Protein AF-A0A840FPV1-F1 (afdb_monomer_lite)

Sequence (200 aa):
MARIARRGNVRAIRPGLSIPQQRDEDNACITTARLVSVFAASAHRLAQSAPNSEDHYVAEHMAGMGHKLPRNNLRLLVTPQQPKEEWFRLAYKDYCVAKGVRDLAEARFSRAWCLDQWDKGDRAEALRSERDRAQAALDIVILDALRTPVTRKWDIAIKQQMVGKREWAAKYRPEMQAIIDEEAARLASKPRRSRKEAGK

pLDDT: mean 73.35, std 20.51, range [31.53, 96.25]

Structure (mmCIF, N/CA/C/O backbone):
data_AF-A0A840FPV1-F1
#
_entry.id   AF-A0A840FPV1-F1
#
loop_
_atom_site.group_PDB
_atom_site.id
_atom_site.type_symbol
_atom_site.label_atom_id
_atom_site.label_alt_id
_atom_site.label_comp_id
_atom_site.label_asym_id
_atom_site.label_entity_id
_atom_site.label_seq_id
_atom_site.pdbx_PDB_ins_code
_atom_site.Cartn_x
_atom_site.Cartn_y
_atom_site.Cartn_z
_atom_site.occupancy
_atom_site.B_iso_or_equiv
_atom_site.auth_seq_id
_atom_site.auth_comp_id
_atom_site.auth_asym_id
_atom_site.auth_atom_id
_atom_site.pdbx_PDB_model_num
ATOM 1 N N . MET A 1 1 ? 6.623 -30.826 64.917 1.00 33.16 1 MET A N 1
ATOM 2 C CA . MET A 1 1 ? 7.160 -31.192 63.591 1.00 33.16 1 MET A CA 1
ATOM 3 C C . MET A 1 1 ? 6.304 -30.561 62.495 1.00 33.16 1 MET A C 1
ATOM 5 O O . MET A 1 1 ? 5.089 -30.598 62.601 1.00 33.16 1 MET A O 1
ATOM 9 N N . ALA A 1 2 ? 6.987 -29.920 61.538 1.00 31.53 2 ALA A N 1
ATOM 10 C CA . ALA A 1 2 ? 6.591 -29.397 60.219 1.00 31.53 2 ALA A CA 1
ATOM 11 C C . ALA A 1 2 ? 5.210 -28.723 60.012 1.00 31.53 2 ALA A C 1
ATOM 13 O O . ALA A 1 2 ? 4.203 -29.370 59.741 1.00 31.53 2 ALA A O 1
ATOM 14 N N . ARG A 1 3 ? 5.218 -27.379 59.971 1.00 33.31 3 ARG A N 1
ATOM 15 C CA . ARG A 1 3 ? 4.213 -26.562 59.268 1.00 33.31 3 ARG A CA 1
ATOM 16 C C . ARG A 1 3 ? 4.408 -26.722 57.757 1.00 33.31 3 ARG A C 1
ATOM 18 O O . ARG A 1 3 ? 5.468 -26.383 57.236 1.00 33.31 3 ARG A O 1
ATOM 25 N N . ILE A 1 4 ? 3.381 -27.202 57.063 1.00 38.56 4 ILE A N 1
ATOM 26 C CA . ILE A 1 4 ? 3.340 -27.264 55.599 1.00 38.56 4 ILE A CA 1
ATOM 27 C C . ILE A 1 4 ? 3.174 -25.839 55.067 1.00 38.56 4 ILE A C 1
ATOM 29 O O . ILE A 1 4 ? 2.163 -25.184 55.312 1.00 38.56 4 ILE A O 1
ATOM 33 N N . ALA A 1 5 ? 4.168 -25.354 54.330 1.00 37.34 5 ALA A N 1
ATOM 34 C CA . ALA A 1 5 ? 4.027 -24.165 53.507 1.00 37.34 5 ALA A CA 1
ATOM 35 C C . ALA A 1 5 ? 3.711 -24.568 52.056 1.00 37.34 5 ALA A C 1
ATOM 37 O O . ALA A 1 5 ? 4.355 -25.460 51.511 1.00 37.34 5 ALA A O 1
ATOM 38 N N . ARG A 1 6 ? 2.839 -23.765 51.424 1.00 36.75 6 ARG A N 1
ATOM 39 C CA . ARG A 1 6 ? 2.621 -23.569 49.971 1.00 36.75 6 ARG A CA 1
ATOM 40 C C . ARG A 1 6 ? 1.555 -24.450 49.299 1.00 36.75 6 ARG A C 1
ATOM 42 O O . ARG A 1 6 ? 1.800 -25.594 48.951 1.00 36.75 6 ARG A O 1
ATOM 49 N N . ARG A 1 7 ? 0.471 -23.800 48.865 1.00 37.19 7 ARG A N 1
ATOM 50 C CA . ARG A 1 7 ? 0.325 -23.341 47.468 1.00 37.19 7 ARG A CA 1
ATOM 51 C C . ARG A 1 7 ? -0.590 -22.119 47.434 1.00 37.19 7 ARG A C 1
ATOM 53 O O . ARG A 1 7 ? -1.717 -22.149 47.907 1.00 37.19 7 ARG A O 1
ATOM 60 N N . GLY A 1 8 ? -0.021 -21.010 46.971 1.00 35.25 8 GLY A N 1
ATOM 61 C CA . GLY A 1 8 ? -0.658 -19.705 46.973 1.00 35.25 8 GLY A CA 1
ATOM 62 C C . GLY A 1 8 ? -1.835 -19.629 46.010 1.00 35.25 8 GLY A C 1
ATOM 63 O O . GLY A 1 8 ? -1.758 -20.119 44.889 1.00 35.25 8 GLY A O 1
ATOM 64 N N . ASN A 1 9 ? -2.892 -18.964 46.473 1.00 34.16 9 ASN A N 1
ATOM 65 C CA . ASN A 1 9 ? -3.713 -18.022 45.720 1.00 34.16 9 ASN A CA 1
ATOM 66 C C . ASN A 1 9 ? -3.572 -18.114 44.191 1.00 34.16 9 ASN A C 1
ATOM 68 O O . ASN A 1 9 ? -2.763 -17.400 43.590 1.00 34.16 9 ASN A O 1
ATOM 72 N N . VAL A 1 10 ? -4.436 -18.908 43.555 1.00 34.38 10 VAL A N 1
ATOM 73 C CA . VAL A 1 10 ? -4.781 -18.747 42.136 1.00 34.38 10 VAL A CA 1
ATOM 74 C C . VAL A 1 10 ? -5.550 -17.424 42.010 1.00 34.38 10 VAL A C 1
ATOM 76 O O . VAL A 1 10 ? -6.772 -17.378 41.943 1.00 34.38 10 VAL A O 1
ATOM 79 N N . ARG A 1 11 ? -4.826 -16.301 42.090 1.00 35.75 11 ARG A N 1
ATOM 80 C CA . ARG A 1 11 ? -5.364 -14.969 41.808 1.00 35.75 11 ARG A CA 1
ATOM 81 C C . ARG A 1 11 ? -5.581 -14.881 40.302 1.00 35.75 11 ARG A C 1
ATOM 83 O O . ARG A 1 11 ? -4.624 -15.013 39.536 1.00 35.75 11 ARG A O 1
ATOM 90 N N . ALA A 1 12 ? -6.838 -14.665 39.918 1.00 35.78 12 ALA A N 1
ATOM 91 C CA . ALA A 1 12 ? -7.277 -14.379 38.560 1.00 35.78 12 ALA A CA 1
ATOM 92 C C . ALA A 1 12 ? -6.308 -13.426 37.837 1.00 35.78 12 ALA A C 1
ATOM 94 O O . ALA A 1 12 ? -5.801 -12.458 38.413 1.00 35.78 12 ALA A O 1
ATOM 95 N N . ILE A 1 13 ? -6.027 -13.739 36.574 1.00 38.09 13 ILE A N 1
ATOM 96 C CA . ILE A 1 13 ? -5.155 -12.970 35.685 1.00 38.09 13 ILE A CA 1
ATOM 97 C C . ILE A 1 13 ? -5.723 -11.546 35.578 1.00 38.09 13 ILE A C 1
ATOM 99 O O . ILE A 1 13 ? -6.862 -11.358 35.158 1.00 38.09 13 ILE A O 1
ATOM 103 N N . ARG A 1 14 ? -4.951 -10.538 36.006 1.00 40.06 14 ARG A N 1
ATOM 104 C CA . ARG A 1 14 ? -5.349 -9.127 35.906 1.00 40.06 14 ARG A CA 1
ATOM 105 C C . ARG A 1 14 ? -5.318 -8.675 34.434 1.00 40.06 14 ARG A C 1
ATOM 107 O O . ARG A 1 14 ? -4.320 -8.943 33.767 1.00 40.06 14 ARG A O 1
ATOM 114 N N . PRO A 1 15 ? -6.349 -7.969 33.940 1.00 34.16 15 PRO A N 1
ATOM 115 C CA . PRO A 1 15 ? -6.343 -7.376 32.608 1.00 34.16 15 PRO A CA 1
ATOM 116 C C . PRO A 1 15 ? -5.486 -6.101 32.576 1.00 34.16 15 PRO A C 1
ATOM 118 O O . PRO A 1 15 ? -5.639 -5.227 33.428 1.00 34.16 15 PRO A O 1
ATOM 121 N N . GLY A 1 16 ? -4.615 -5.998 31.568 1.00 41.91 16 GLY A N 1
ATOM 122 C CA . GLY A 1 16 ? -3.817 -4.808 31.257 1.00 41.91 16 GLY A CA 1
ATOM 123 C C . GLY A 1 16 ? -2.311 -5.051 31.341 1.00 41.91 16 GLY A C 1
ATOM 124 O O . GLY A 1 16 ? -1.770 -5.100 32.438 1.00 41.91 16 GLY A O 1
ATOM 125 N N . LEU A 1 17 ? -1.646 -5.181 30.187 1.00 48.94 17 LEU A N 1
ATOM 126 C CA . LEU A 1 17 ? -0.195 -5.040 30.002 1.00 48.94 17 LEU A CA 1
ATOM 127 C C . LEU A 1 17 ? 0.098 -4.851 28.505 1.00 48.94 17 LEU A C 1
ATOM 129 O O . LEU A 1 17 ? -0.435 -5.567 27.663 1.00 48.94 17 LEU A O 1
ATOM 133 N N . SER A 1 18 ? 0.910 -3.851 28.183 1.00 40.47 18 SER A N 1
ATOM 134 C CA . SER A 1 18 ? 1.336 -3.489 26.831 1.00 40.47 18 SER A CA 1
ATOM 135 C C . SER A 1 18 ? 2.616 -4.228 26.460 1.00 40.47 18 SER A C 1
ATOM 137 O O . SER A 1 18 ? 3.582 -4.176 27.227 1.00 40.47 18 SER A O 1
ATOM 139 N N . ILE A 1 19 ? 2.656 -4.839 25.270 1.00 41.19 19 ILE A N 1
ATOM 140 C CA . ILE A 1 19 ? 3.929 -5.264 24.689 1.00 41.19 19 ILE A CA 1
ATOM 141 C C . ILE A 1 19 ? 4.745 -4.002 24.424 1.00 41.19 19 ILE A C 1
ATOM 143 O O . ILE A 1 19 ? 4.229 -3.034 23.851 1.00 41.19 19 ILE A O 1
ATOM 147 N N . PRO A 1 20 ? 6.009 -3.988 24.839 1.00 45.06 20 PRO A N 1
ATOM 148 C CA . PRO A 1 20 ? 6.905 -2.946 24.419 1.00 45.06 20 PRO A CA 1
ATOM 149 C C . PRO A 1 20 ? 7.026 -2.871 22.902 1.00 45.06 20 PRO A C 1
ATOM 151 O O . PRO A 1 20 ? 7.589 -3.754 22.267 1.00 45.06 20 PRO A O 1
ATOM 154 N N . GLN A 1 21 ? 6.512 -1.788 22.326 1.00 50.12 21 GLN A N 1
ATOM 155 C CA . GLN A 1 21 ? 6.761 -1.465 20.927 1.00 50.12 21 GLN A CA 1
ATOM 156 C C . GLN A 1 21 ? 8.268 -1.292 20.696 1.00 50.12 21 GLN A C 1
ATOM 158 O O . GLN A 1 21 ? 9.007 -0.927 21.622 1.00 50.12 21 GLN A O 1
ATOM 163 N N . GLN A 1 22 ? 8.707 -1.573 19.468 1.00 53.66 22 GLN A N 1
ATOM 164 C CA . GLN A 1 22 ? 10.069 -1.306 18.998 1.00 53.66 22 GLN A CA 1
ATOM 165 C C . GLN A 1 22 ? 10.449 0.151 19.309 1.00 53.66 22 GLN A C 1
ATOM 167 O O . GLN A 1 22 ? 9.565 0.996 19.485 1.00 53.66 22 GLN A O 1
ATOM 172 N N . ARG A 1 23 ? 11.741 0.459 19.456 1.00 54.75 23 ARG A N 1
ATOM 173 C CA . ARG A 1 23 ? 12.138 1.860 19.642 1.00 54.75 23 ARG A CA 1
ATOM 174 C C . ARG A 1 23 ? 11.811 2.613 18.357 1.00 54.75 23 ARG A C 1
ATOM 176 O O . ARG A 1 23 ? 11.992 2.074 17.269 1.00 54.75 23 ARG A O 1
ATOM 183 N N . ASP A 1 24 ? 11.350 3.855 18.471 1.00 58.06 24 ASP A N 1
ATOM 184 C CA . ASP A 1 24 ? 11.065 4.681 17.289 1.00 58.06 24 ASP A CA 1
ATOM 185 C C . ASP A 1 24 ? 12.322 4.863 16.413 1.00 58.06 24 ASP A C 1
ATOM 187 O O . ASP A 1 24 ? 12.230 4.961 15.192 1.00 58.06 24 ASP A O 1
ATOM 191 N N . GLU A 1 25 ? 13.500 4.792 17.039 1.00 57.31 25 GLU A N 1
ATOM 192 C CA . GLU A 1 25 ? 14.832 4.783 16.422 1.00 57.31 25 GLU A CA 1
ATOM 193 C C . GLU A 1 25 ? 15.037 3.609 15.445 1.00 57.31 25 GLU A C 1
ATOM 195 O O . GLU A 1 25 ? 15.636 3.784 14.384 1.00 57.31 25 GLU A O 1
ATOM 200 N N . ASP A 1 26 ? 14.486 2.429 15.746 1.00 52.97 26 ASP A N 1
ATOM 201 C CA . ASP A 1 26 ? 14.657 1.216 14.932 1.00 52.97 26 ASP A CA 1
ATOM 202 C C . ASP A 1 26 ? 13.808 1.253 13.648 1.00 52.97 26 ASP A C 1
ATOM 204 O O . ASP A 1 26 ? 14.090 0.541 12.680 1.00 52.97 26 ASP A O 1
ATOM 208 N N . ASN A 1 27 ? 12.788 2.119 13.614 1.00 55.72 27 ASN A N 1
ATOM 209 C CA . ASN A 1 27 ? 11.930 2.350 12.451 1.00 55.72 27 ASN A CA 1
ATOM 210 C C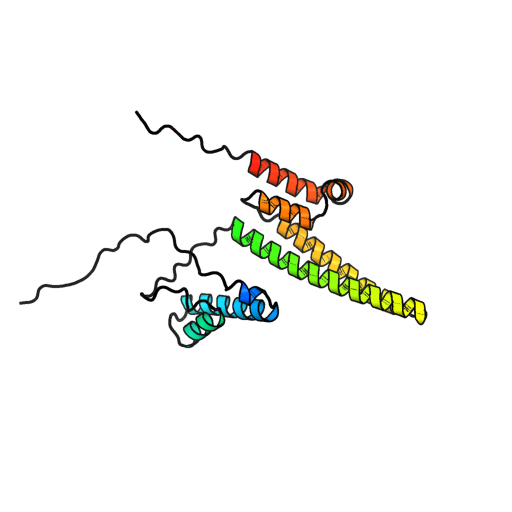 . ASN A 1 27 ? 12.524 3.353 11.451 1.00 55.72 27 ASN A C 1
ATOM 212 O O . ASN A 1 27 ? 12.008 3.478 10.339 1.00 55.72 27 ASN A O 1
ATOM 216 N N . ALA A 1 28 ? 13.604 4.055 11.814 1.00 58.34 28 ALA A N 1
ATOM 217 C CA . ALA A 1 28 ? 14.242 5.045 10.948 1.00 58.34 28 ALA A CA 1
ATOM 218 C C . ALA A 1 28 ? 14.928 4.410 9.724 1.00 58.34 28 ALA A C 1
ATOM 220 O O . ALA A 1 28 ? 15.082 5.058 8.690 1.00 58.34 28 ALA A O 1
ATOM 221 N N . CYS A 1 29 ? 15.311 3.131 9.816 1.00 63.84 29 CYS A N 1
ATOM 222 C CA . CYS A 1 29 ? 15.947 2.394 8.732 1.00 63.84 29 CYS A CA 1
ATOM 223 C C . CYS A 1 29 ? 15.139 1.139 8.375 1.00 63.84 29 CYS A C 1
ATOM 225 O O . CYS A 1 29 ? 14.926 0.256 9.206 1.00 63.84 29 CYS A O 1
ATOM 227 N N . ILE A 1 30 ? 14.707 1.038 7.111 1.00 64.88 30 ILE A N 1
ATOM 228 C CA . ILE A 1 30 ? 13.827 -0.038 6.615 1.00 64.88 30 ILE A CA 1
ATOM 229 C C . ILE A 1 30 ? 14.434 -1.432 6.845 1.00 64.88 30 ILE A C 1
ATOM 231 O O . ILE A 1 30 ? 13.709 -2.388 7.124 1.00 64.88 30 ILE A O 1
ATOM 235 N N . THR A 1 31 ? 15.756 -1.572 6.729 1.00 71.56 31 THR A N 1
ATOM 236 C CA . THR A 1 31 ? 16.461 -2.844 6.951 1.00 71.56 31 THR A CA 1
ATOM 237 C C . THR A 1 31 ? 16.454 -3.249 8.421 1.00 71.56 31 THR A C 1
ATOM 239 O O . THR A 1 31 ? 16.159 -4.406 8.723 1.00 71.56 31 THR A O 1
ATOM 242 N N . THR A 1 32 ? 16.682 -2.304 9.333 1.00 68.31 32 THR A N 1
ATOM 243 C CA . THR A 1 32 ? 16.594 -2.527 10.781 1.00 68.31 32 THR A CA 1
ATOM 244 C C . THR A 1 32 ? 15.168 -2.898 11.183 1.00 68.31 32 THR A C 1
ATOM 246 O O . THR A 1 32 ? 14.964 -3.935 11.806 1.00 68.31 32 THR A O 1
ATOM 249 N N . ALA A 1 33 ? 14.158 -2.167 10.704 1.00 63.34 33 ALA A N 1
ATOM 250 C CA . ALA A 1 33 ? 12.751 -2.473 10.974 1.00 63.34 33 ALA A CA 1
ATOM 251 C C . ALA A 1 33 ? 12.344 -3.888 10.510 1.00 63.34 33 ALA A C 1
ATOM 253 O O . ALA A 1 33 ? 11.595 -4.595 11.192 1.00 63.34 33 ALA A O 1
ATOM 254 N N . ARG A 1 34 ? 12.860 -4.341 9.356 1.00 71.81 34 ARG A N 1
ATOM 255 C CA . ARG A 1 34 ? 12.649 -5.714 8.861 1.00 71.81 34 ARG A CA 1
ATOM 256 C C . ARG A 1 34 ? 13.303 -6.753 9.769 1.00 71.81 34 ARG A C 1
ATOM 258 O O . ARG A 1 34 ? 12.638 -7.722 10.126 1.00 71.81 34 ARG A O 1
ATOM 265 N N . LEU A 1 35 ? 14.558 -6.545 10.166 1.00 76.38 35 LEU A N 1
ATOM 266 C CA . LEU A 1 35 ? 15.280 -7.450 11.067 1.00 76.38 35 LEU A CA 1
ATOM 267 C C . LEU A 1 35 ? 14.572 -7.573 12.419 1.00 76.38 35 LEU A C 1
ATOM 269 O O . LEU A 1 35 ? 14.245 -8.679 12.846 1.00 76.38 35 LEU A O 1
ATOM 273 N N . VAL A 1 36 ? 14.243 -6.445 13.044 1.00 74.88 36 VAL A N 1
ATOM 274 C CA . VAL A 1 36 ? 13.565 -6.408 14.345 1.00 74.88 36 VAL A CA 1
ATOM 275 C C . VAL A 1 36 ? 12.185 -7.079 14.258 1.00 74.88 36 VAL A C 1
ATOM 277 O O . VAL A 1 36 ? 11.795 -7.809 15.167 1.00 74.88 36 VAL A O 1
ATOM 280 N N . SER A 1 37 ? 11.458 -6.926 13.143 1.00 71.94 37 SER A N 1
ATOM 281 C CA . SER A 1 37 ? 10.182 -7.624 12.913 1.00 71.94 37 SER A CA 1
ATOM 282 C C . SER A 1 37 ? 10.334 -9.149 12.818 1.00 71.94 37 SER A C 1
ATOM 284 O O . SER A 1 37 ? 9.474 -9.872 13.320 1.00 71.94 37 SER A O 1
ATOM 286 N N . VAL A 1 38 ? 11.394 -9.646 12.173 1.00 80.00 38 VAL A N 1
ATOM 287 C CA . VAL A 1 38 ? 11.662 -11.091 12.046 1.00 80.00 38 VAL A CA 1
ATOM 288 C C . VAL A 1 38 ? 12.030 -11.688 13.402 1.00 80.00 38 VAL A C 1
ATOM 290 O O . VAL A 1 38 ? 11.485 -12.721 13.794 1.00 80.00 38 VAL A O 1
ATOM 293 N N . PHE A 1 39 ? 12.903 -11.018 14.155 1.00 81.69 39 PHE A N 1
ATOM 294 C CA . PHE A 1 39 ? 13.293 -11.475 15.486 1.00 81.69 39 PHE A CA 1
ATOM 295 C C . PHE A 1 39 ? 12.152 -11.376 16.500 1.00 81.69 39 PHE A C 1
ATOM 297 O O . PHE A 1 39 ? 12.023 -12.269 17.332 1.00 81.69 39 PHE A O 1
ATOM 304 N N . ALA A 1 40 ? 11.257 -10.391 16.379 1.00 73.19 40 ALA A N 1
ATOM 305 C CA . ALA A 1 40 ? 10.041 -10.334 17.187 1.00 73.19 40 ALA A CA 1
ATOM 306 C C . ALA A 1 40 ? 9.133 -11.548 16.930 1.00 73.19 40 ALA A C 1
ATOM 308 O O . ALA A 1 40 ? 8.690 -12.202 17.873 1.00 73.19 40 ALA A O 1
ATOM 309 N N . ALA A 1 41 ? 8.911 -11.912 15.663 1.00 74.94 41 ALA A N 1
ATOM 310 C CA . ALA A 1 41 ? 8.145 -13.110 15.317 1.00 74.94 41 ALA A CA 1
ATOM 311 C C . ALA A 1 41 ? 8.813 -14.397 15.838 1.00 74.94 41 ALA A C 1
ATOM 313 O O . ALA A 1 41 ? 8.133 -15.280 16.366 1.00 74.94 41 ALA A O 1
ATOM 314 N N . SER A 1 42 ? 10.145 -14.491 15.742 1.00 77.56 42 SER A N 1
ATOM 315 C CA . SER A 1 42 ? 10.904 -15.628 16.276 1.00 77.56 42 SER A CA 1
ATOM 316 C C . SER A 1 42 ? 10.800 -15.718 17.800 1.00 77.56 42 SER A C 1
ATOM 318 O O . SER A 1 42 ? 10.518 -16.794 18.322 1.00 77.56 42 SER A O 1
ATOM 320 N N . ALA A 1 43 ? 10.931 -14.592 18.507 1.00 73.38 43 ALA A N 1
ATOM 321 C CA . ALA A 1 43 ? 10.752 -14.516 19.952 1.00 73.38 43 ALA A CA 1
ATOM 322 C C . ALA A 1 43 ? 9.339 -14.961 20.356 1.00 73.38 43 ALA A C 1
ATOM 324 O O . ALA A 1 43 ? 9.202 -15.783 21.250 1.00 73.38 43 ALA A O 1
ATOM 325 N N . HIS A 1 44 ? 8.290 -14.535 19.641 1.00 69.94 44 HIS A N 1
ATOM 326 C CA . HIS A 1 44 ? 6.916 -14.989 19.896 1.00 69.94 44 HIS A CA 1
ATOM 327 C C . HIS A 1 44 ? 6.704 -16.488 19.667 1.00 69.94 44 HIS A C 1
ATOM 329 O O . HIS A 1 44 ? 5.951 -17.125 20.405 1.00 69.94 44 HIS A O 1
ATOM 335 N N . ARG A 1 45 ? 7.360 -17.066 18.659 1.00 70.12 45 ARG A N 1
ATOM 336 C CA . ARG A 1 45 ? 7.302 -18.509 18.409 1.00 70.12 45 ARG A CA 1
ATOM 337 C C . ARG A 1 45 ? 8.041 -19.285 19.501 1.00 70.12 45 ARG A C 1
ATOM 339 O O . ARG A 1 45 ? 7.491 -20.227 20.061 1.00 70.12 45 ARG A O 1
ATOM 346 N N . LEU A 1 46 ? 9.261 -18.861 19.830 1.00 69.06 4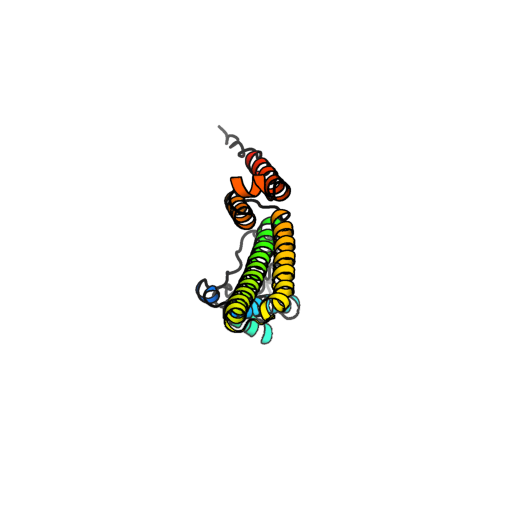6 LEU A N 1
ATOM 347 C CA . LEU A 1 46 ? 10.109 -19.491 20.845 1.00 69.06 46 LEU A CA 1
ATOM 348 C C . LEU A 1 46 ? 9.519 -19.357 22.249 1.00 69.06 46 LEU A C 1
ATOM 350 O O . LEU A 1 46 ? 9.570 -20.298 23.026 1.00 69.06 46 LEU A O 1
ATOM 354 N N . ALA A 1 47 ? 8.847 -18.252 22.534 1.00 64.88 47 ALA A N 1
ATOM 355 C CA . ALA A 1 47 ? 8.028 -18.066 23.718 1.00 64.88 47 ALA A CA 1
ATOM 356 C C . ALA A 1 47 ? 6.985 -19.181 23.928 1.00 64.88 47 ALA A C 1
ATOM 358 O O . ALA A 1 47 ? 6.682 -19.544 25.065 1.00 64.88 47 ALA A O 1
ATOM 359 N N . GLN A 1 48 ? 6.415 -19.714 22.844 1.00 60.16 48 GLN A N 1
ATOM 360 C CA . GLN A 1 48 ? 5.403 -20.770 22.901 1.00 60.16 48 GLN A CA 1
ATOM 361 C C . GLN A 1 48 ? 6.019 -22.174 22.922 1.00 60.16 48 GLN A C 1
ATOM 363 O O . GLN A 1 48 ? 5.469 -23.060 23.570 1.00 60.16 48 GLN A O 1
ATOM 368 N N . SER A 1 49 ? 7.139 -22.387 22.223 1.00 64.88 49 SER A N 1
ATOM 369 C CA . SER A 1 49 ? 7.741 -23.718 22.052 1.00 64.88 49 SER A CA 1
ATOM 370 C C . SER A 1 49 ? 8.892 -24.030 23.015 1.00 64.88 49 SER A C 1
ATOM 372 O O . SER A 1 49 ? 9.042 -25.171 23.436 1.00 64.88 49 SER A O 1
ATOM 374 N N . ALA A 1 50 ? 9.725 -23.041 23.338 1.00 64.81 50 ALA A N 1
ATOM 375 C CA . ALA A 1 50 ? 10.940 -23.171 24.144 1.00 64.81 50 ALA A CA 1
ATOM 376 C C . ALA A 1 50 ? 11.218 -21.863 24.920 1.00 64.81 50 ALA A C 1
ATOM 378 O O . ALA A 1 50 ? 12.192 -21.159 24.636 1.00 64.81 50 ALA A O 1
ATOM 379 N N . PRO A 1 51 ? 10.346 -21.491 25.878 1.00 67.69 51 PRO A N 1
ATOM 380 C CA . PRO A 1 51 ? 10.497 -20.244 26.615 1.00 67.69 51 PRO A CA 1
ATOM 381 C C . PRO A 1 51 ? 11.809 -20.246 27.405 1.00 67.69 51 PRO A C 1
ATOM 383 O O . PRO A 1 51 ? 12.162 -21.249 28.024 1.00 67.69 51 PRO A O 1
ATOM 386 N N . ASN A 1 52 ? 12.498 -19.103 27.428 1.00 67.38 52 ASN A N 1
ATOM 387 C CA . ASN A 1 52 ? 13.780 -18.903 28.120 1.00 67.38 52 ASN A CA 1
ATOM 388 C C . ASN A 1 52 ? 14.953 -19.752 27.592 1.00 67.38 52 ASN A C 1
ATOM 390 O O . ASN A 1 52 ? 15.946 -19.915 28.303 1.00 67.38 52 ASN A O 1
ATOM 394 N N . SER A 1 53 ? 14.866 -20.304 26.379 1.00 71.50 53 SER A N 1
ATOM 395 C CA . SER A 1 53 ? 16.048 -20.851 25.710 1.00 71.50 53 SER A CA 1
ATOM 396 C C . SER A 1 53 ? 17.035 -19.734 25.349 1.00 71.50 53 SER A C 1
ATOM 398 O O . SER A 1 53 ? 16.664 -18.561 25.269 1.00 71.50 53 SER A O 1
ATOM 400 N N . GLU A 1 54 ? 18.294 -20.091 25.105 1.00 78.69 54 GLU A N 1
ATOM 401 C CA . GLU A 1 54 ? 19.306 -19.144 24.621 1.00 78.69 54 GLU A CA 1
ATOM 402 C C . GLU A 1 54 ? 18.826 -18.431 23.344 1.00 78.69 54 GLU A C 1
ATOM 404 O O . GLU A 1 54 ? 18.833 -17.202 23.276 1.00 78.69 54 GLU A O 1
ATOM 409 N N . ASP A 1 55 ? 18.248 -19.188 22.408 1.00 75.31 55 ASP A N 1
ATOM 410 C CA . ASP A 1 55 ? 17.646 -18.660 21.179 1.00 75.31 55 ASP A CA 1
ATOM 411 C C . ASP A 1 55 ? 16.495 -17.679 21.442 1.00 75.31 55 ASP A C 1
ATOM 413 O O . ASP A 1 55 ? 16.334 -16.692 20.719 1.00 75.31 55 ASP A O 1
ATOM 417 N N . HIS A 1 56 ? 15.678 -17.931 22.471 1.00 73.62 56 HIS A N 1
ATOM 418 C CA . HIS A 1 56 ? 14.582 -17.043 22.853 1.00 73.62 56 HIS A CA 1
ATOM 419 C C . HIS A 1 56 ? 15.121 -15.695 23.340 1.00 73.62 56 HIS A C 1
ATOM 421 O O . HIS A 1 56 ? 14.664 -14.650 22.876 1.00 73.62 56 HIS A O 1
ATOM 427 N N . TYR A 1 57 ? 16.140 -15.705 24.203 1.00 73.00 57 TYR A N 1
ATOM 428 C CA . TYR A 1 57 ? 16.767 -14.480 24.703 1.00 73.00 57 TYR A CA 1
ATOM 429 C C . TYR A 1 57 ? 17.487 -13.694 23.605 1.00 73.00 57 TYR A C 1
ATOM 431 O O . TYR A 1 57 ? 17.392 -12.465 23.565 1.00 73.00 57 TYR A O 1
ATOM 439 N N . VAL A 1 58 ? 18.162 -14.386 22.682 1.00 81.69 58 VAL A N 1
ATOM 440 C CA . VAL A 1 58 ? 18.786 -13.756 21.511 1.00 81.69 58 VAL A CA 1
ATOM 441 C C . VAL A 1 58 ? 17.721 -13.085 20.644 1.00 81.69 58 VAL A C 1
ATOM 443 O O . VAL A 1 58 ? 17.879 -11.924 20.265 1.00 81.69 58 VAL A O 1
ATOM 446 N N . ALA A 1 59 ? 16.602 -13.763 20.380 1.00 76.94 59 ALA A N 1
ATOM 447 C CA . ALA A 1 59 ? 15.507 -13.195 19.601 1.00 76.94 59 ALA A CA 1
ATOM 448 C C . ALA A 1 59 ? 14.864 -11.975 20.289 1.00 76.94 59 ALA A C 1
ATOM 450 O O . ALA A 1 59 ? 14.607 -10.968 19.631 1.00 76.94 59 ALA A O 1
ATOM 451 N N . GLU A 1 60 ? 14.656 -12.013 21.609 1.00 76.81 60 GLU A N 1
ATOM 452 C CA . GLU A 1 60 ? 14.155 -10.865 22.380 1.00 76.81 60 GLU A CA 1
ATOM 453 C C . GLU A 1 60 ? 15.124 -9.674 22.367 1.00 76.81 60 GLU A C 1
ATOM 455 O O . GLU A 1 60 ? 14.691 -8.519 22.297 1.00 76.81 60 GLU A O 1
ATOM 460 N N . HIS A 1 61 ? 16.431 -9.937 22.430 1.00 78.44 61 HIS A N 1
ATOM 461 C CA . HIS A 1 61 ? 17.461 -8.904 22.380 1.00 78.44 61 HIS A CA 1
ATOM 462 C C . HIS A 1 61 ? 17.525 -8.239 21.002 1.00 78.44 61 HIS A C 1
ATOM 464 O O . HIS A 1 61 ? 17.447 -7.014 20.908 1.00 78.44 61 HIS A O 1
ATOM 470 N N . MET A 1 62 ? 17.575 -9.042 19.936 1.00 79.44 62 MET A N 1
ATOM 471 C CA . MET A 1 62 ? 17.616 -8.573 18.545 1.00 79.44 62 MET A CA 1
ATOM 472 C C . MET A 1 62 ? 16.327 -7.863 18.118 1.00 79.44 62 MET A C 1
ATOM 474 O O . MET A 1 62 ? 16.346 -7.003 17.241 1.00 79.44 62 MET A O 1
ATOM 478 N N . ALA A 1 63 ? 15.204 -8.187 18.757 1.00 73.38 63 ALA A N 1
ATOM 479 C CA . ALA A 1 63 ? 13.941 -7.480 18.584 1.00 73.38 63 ALA A CA 1
ATOM 480 C C . ALA A 1 63 ? 13.833 -6.192 19.427 1.00 73.38 63 ALA A C 1
ATOM 482 O O . ALA A 1 63 ? 12.782 -5.549 19.433 1.00 73.38 63 ALA A O 1
ATOM 483 N N . GLY A 1 64 ? 14.870 -5.834 20.193 1.00 68.12 64 GLY A N 1
ATOM 484 C CA . GLY A 1 64 ? 14.849 -4.673 21.079 1.00 68.12 64 GLY A CA 1
ATOM 485 C C . GLY A 1 64 ? 13.850 -4.802 22.236 1.00 68.12 64 GLY A C 1
ATOM 486 O O . GLY A 1 64 ? 13.503 -3.802 22.855 1.00 68.12 64 GLY A O 1
ATOM 487 N N . MET A 1 65 ? 13.376 -6.004 22.573 1.00 65.44 65 MET A N 1
ATOM 488 C CA . MET A 1 65 ? 12.330 -6.221 23.585 1.00 65.44 65 MET A CA 1
ATOM 489 C C . MET A 1 65 ? 12.889 -6.414 25.002 1.00 65.44 65 MET A C 1
ATOM 491 O O . MET A 1 65 ? 12.208 -6.107 25.982 1.00 65.44 65 MET A O 1
ATOM 495 N N . GLY A 1 66 ? 14.153 -6.834 25.126 1.00 60.12 66 GLY A N 1
ATOM 496 C CA . GLY A 1 66 ? 14.763 -7.231 26.405 1.00 60.12 66 GLY A CA 1
ATOM 497 C C . GLY A 1 66 ? 14.759 -6.165 27.514 1.00 60.12 66 GLY A C 1
ATOM 498 O O . GLY A 1 66 ? 14.655 -6.495 28.690 1.00 60.12 66 GLY A O 1
ATOM 499 N N . HIS A 1 67 ? 14.813 -4.874 27.169 1.00 56.00 67 HIS A N 1
ATOM 500 C CA . HIS A 1 67 ? 14.846 -3.780 28.154 1.00 56.00 67 HIS A CA 1
ATOM 501 C C . HIS A 1 67 ? 13.475 -3.414 28.740 1.00 56.00 67 HIS A C 1
ATOM 503 O O . HIS A 1 67 ? 13.402 -2.671 29.717 1.00 56.00 67 HIS A O 1
ATOM 509 N N . LYS A 1 68 ? 12.386 -3.915 28.149 1.00 54.28 68 LYS A N 1
ATOM 510 C CA . LYS A 1 68 ? 11.017 -3.582 28.553 1.00 54.28 68 LYS A CA 1
ATOM 511 C C . LYS A 1 68 ? 10.251 -4.793 29.118 1.00 54.28 68 LYS A C 1
ATOM 513 O O . LYS A 1 68 ? 9.063 -4.680 29.416 1.00 54.28 68 LYS A O 1
ATOM 518 N N . LEU A 1 69 ? 10.918 -5.936 29.303 1.00 52.84 69 LEU A N 1
ATOM 519 C CA . LEU A 1 69 ? 10.341 -7.117 29.947 1.00 52.84 69 LEU A CA 1
ATOM 520 C C . LEU A 1 69 ? 10.511 -7.033 31.478 1.00 52.84 69 LEU A C 1
ATOM 522 O O . LEU A 1 69 ? 11.621 -6.809 31.968 1.00 52.84 69 LEU A O 1
ATOM 526 N N . PRO A 1 70 ? 9.435 -7.190 32.274 1.00 49.31 70 PRO A N 1
ATOM 527 C CA . PRO A 1 70 ? 9.546 -7.177 33.728 1.00 49.31 70 PRO A CA 1
ATOM 528 C C . PRO A 1 70 ? 10.346 -8.396 34.216 1.00 49.31 70 PRO A C 1
ATOM 530 O O . PRO A 1 70 ? 10.024 -9.532 33.882 1.00 49.31 70 PRO A O 1
ATOM 533 N N . ARG A 1 71 ? 11.359 -8.156 35.065 1.00 46.03 71 ARG A N 1
ATOM 534 C CA . ARG A 1 71 ? 12.344 -9.131 35.598 1.00 46.03 71 ARG A CA 1
ATOM 535 C C . ARG A 1 71 ? 11.772 -10.320 36.394 1.00 46.03 71 ARG A C 1
ATOM 537 O O . ARG A 1 71 ? 12.538 -11.099 36.946 1.00 46.03 71 ARG A O 1
ATOM 544 N N . ASN A 1 72 ? 10.453 -10.465 36.493 1.00 41.94 72 ASN A N 1
ATOM 545 C CA . ASN A 1 72 ? 9.806 -11.514 37.276 1.00 41.94 72 ASN A CA 1
ATOM 546 C C . ASN A 1 72 ? 8.932 -12.402 36.378 1.00 41.94 72 ASN A C 1
ATOM 548 O O . ASN A 1 72 ? 7.768 -12.102 36.136 1.00 41.94 72 ASN A O 1
ATOM 552 N N . ASN A 1 73 ? 9.531 -13.515 35.949 1.00 39.88 73 ASN A N 1
ATOM 553 C CA . ASN A 1 73 ? 8.920 -14.809 35.638 1.00 39.88 73 ASN A CA 1
ATOM 554 C C . ASN A 1 73 ? 7.677 -14.842 34.724 1.00 39.88 73 ASN A C 1
ATOM 556 O O . ASN A 1 73 ? 6.548 -14.628 35.162 1.00 39.88 73 ASN A O 1
ATOM 560 N N . LEU A 1 74 ? 7.893 -15.350 33.502 1.00 44.00 74 LEU A N 1
ATOM 561 C CA . LEU A 1 74 ? 7.057 -16.401 32.894 1.00 44.00 74 LEU A CA 1
ATOM 562 C C . LEU A 1 74 ? 5.537 -16.166 32.926 1.00 44.00 74 LEU A C 1
ATOM 564 O O . LEU A 1 74 ? 4.760 -17.013 33.370 1.00 44.00 74 LEU A O 1
ATOM 568 N N . ARG A 1 75 ? 5.086 -15.040 32.380 1.00 41.19 75 ARG A N 1
ATOM 569 C CA . ARG A 1 75 ? 3.713 -14.923 31.877 1.00 41.19 75 ARG A CA 1
ATOM 570 C C . ARG A 1 75 ? 3.735 -14.304 30.493 1.00 41.19 75 ARG A C 1
ATOM 572 O O . ARG A 1 75 ? 3.385 -13.144 30.306 1.00 41.19 75 ARG A O 1
ATOM 579 N N . LEU A 1 76 ? 4.132 -15.121 29.522 1.00 45.09 76 LEU A N 1
ATOM 580 C CA . LEU A 1 76 ? 3.719 -14.944 28.137 1.00 45.09 76 LEU A CA 1
ATOM 581 C C . LEU A 1 76 ? 2.197 -15.069 28.079 1.00 45.09 76 LEU A C 1
ATOM 583 O O . LEU A 1 76 ? 1.627 -16.151 27.982 1.00 45.09 76 LEU A O 1
ATOM 587 N N . LEU A 1 77 ? 1.536 -13.929 28.236 1.00 40.62 77 LEU A N 1
ATOM 588 C CA . LEU A 1 77 ? 0.114 -13.774 27.998 1.00 40.62 77 LEU A CA 1
ATOM 589 C C . LEU A 1 77 ? -0.051 -13.487 26.509 1.00 40.62 77 LEU A C 1
ATOM 591 O O . LEU A 1 77 ? 0.096 -12.351 26.067 1.00 40.62 77 LEU A O 1
ATOM 595 N N . VAL A 1 78 ? -0.349 -14.527 25.733 1.00 37.03 78 VAL A N 1
ATOM 596 C CA . VAL A 1 78 ? -0.923 -14.357 24.398 1.00 37.03 78 VAL A CA 1
ATOM 597 C C . VAL A 1 78 ? -2.329 -13.794 24.597 1.00 37.03 78 VAL A C 1
ATOM 599 O O . VAL A 1 78 ? -3.259 -14.520 24.942 1.00 37.03 78 VAL A O 1
ATOM 602 N N . THR A 1 79 ? -2.495 -12.483 24.443 1.00 39.56 79 THR A N 1
ATOM 603 C CA . THR A 1 79 ? -3.825 -11.907 24.234 1.00 39.56 79 THR A CA 1
ATOM 604 C C . THR A 1 79 ? -4.269 -12.210 22.808 1.00 39.56 79 THR A C 1
ATOM 606 O O . THR A 1 79 ? -3.465 -12.033 21.891 1.00 39.56 79 THR A O 1
ATOM 609 N N . PRO A 1 80 ? -5.532 -12.616 22.581 1.00 38.53 80 PRO A N 1
ATOM 610 C CA . PRO A 1 80 ? -6.085 -12.576 21.239 1.00 38.53 80 PRO A CA 1
ATOM 611 C C . PRO A 1 80 ? -5.961 -11.131 20.755 1.00 38.53 80 PRO A C 1
ATOM 613 O O . PRO A 1 80 ? -6.406 -10.210 21.448 1.00 38.53 80 PRO A O 1
ATOM 616 N N . GLN A 1 81 ? -5.289 -10.939 19.621 1.00 43.41 81 GLN A N 1
ATOM 617 C CA . GLN A 1 81 ? -5.183 -9.655 18.930 1.00 43.41 81 GLN A CA 1
ATOM 618 C C . GLN A 1 81 ? -6.546 -8.970 18.992 1.00 43.41 81 GLN A C 1
ATOM 620 O O . GLN A 1 81 ? -7.545 -9.626 18.692 1.00 43.41 81 GLN A O 1
ATOM 625 N N . GLN A 1 82 ? -6.636 -7.697 19.403 1.00 47.22 82 GLN A N 1
ATOM 626 C CA . GLN A 1 82 ? -7.889 -6.973 19.188 1.00 47.22 82 GLN A CA 1
ATOM 627 C C . GLN A 1 82 ? -8.056 -6.902 17.676 1.00 47.22 82 GLN A C 1
ATOM 629 O O . GLN A 1 82 ? -7.334 -6.130 17.041 1.00 47.22 82 GLN A O 1
ATOM 634 N N . PRO A 1 83 ? -8.953 -7.708 17.085 1.00 53.94 83 PRO A N 1
ATOM 635 C CA . PRO A 1 83 ? -8.752 -8.122 15.708 1.00 53.94 83 PRO A CA 1
ATOM 636 C C . PRO A 1 83 ? -8.738 -6.894 14.792 1.00 53.94 83 PRO A C 1
ATOM 638 O O . PRO A 1 83 ? -7.871 -6.717 13.959 1.00 53.94 83 PRO A O 1
ATOM 641 N N . LYS A 1 84 ? -9.600 -5.918 15.067 1.00 57.66 84 LYS A N 1
ATOM 642 C CA . LYS A 1 84 ? -9.856 -4.800 14.156 1.00 57.66 84 LYS A CA 1
ATOM 643 C C . LYS A 1 84 ? -8.727 -3.762 14.062 1.00 57.66 84 LYS A C 1
ATOM 645 O O . LYS A 1 84 ? -8.445 -3.293 12.968 1.00 57.66 84 LYS A O 1
ATOM 650 N N . GLU A 1 85 ? -8.077 -3.393 15.170 1.00 61.06 85 GLU A N 1
ATOM 651 C CA . GLU A 1 85 ? -7.031 -2.349 15.129 1.00 61.06 85 GLU A CA 1
ATOM 652 C C . GLU A 1 85 ? -5.704 -2.870 14.574 1.00 61.06 85 GLU A C 1
ATOM 654 O O . GLU A 1 85 ? -5.020 -2.167 13.830 1.00 61.06 85 GLU A O 1
ATOM 659 N N . GLU A 1 86 ? -5.337 -4.104 14.915 1.00 67.19 86 GLU A N 1
ATOM 660 C CA . GLU A 1 86 ? -4.103 -4.708 14.413 1.00 67.19 86 GLU A CA 1
ATOM 661 C C . GLU A 1 86 ? -4.224 -5.111 12.942 1.00 67.19 86 GLU A C 1
ATOM 663 O O . GLU A 1 86 ? -3.270 -4.914 12.191 1.00 67.19 86 GLU A O 1
ATOM 668 N N . TRP A 1 87 ? -5.399 -5.568 12.492 1.00 77.56 87 TRP A N 1
ATOM 669 C CA . TRP A 1 87 ? -5.618 -5.897 11.081 1.00 77.56 87 TRP A CA 1
ATOM 670 C C . TRP A 1 87 ? -5.466 -4.678 10.175 1.00 77.56 87 TRP A C 1
ATOM 672 O O . TRP A 1 87 ? -4.784 -4.768 9.158 1.00 77.56 87 TRP A O 1
ATOM 682 N N . PHE A 1 88 ? -6.019 -3.518 10.554 1.00 84.44 88 PHE A N 1
ATOM 683 C CA . PHE A 1 88 ? -5.872 -2.320 9.722 1.00 84.44 88 PHE A CA 1
ATOM 684 C C . PHE A 1 88 ? -4.418 -1.848 9.646 1.00 84.44 88 PHE A C 1
ATOM 686 O O . PHE A 1 88 ? -3.964 -1.420 8.590 1.00 84.44 88 PHE A O 1
ATOM 693 N N . ARG A 1 89 ? -3.653 -1.964 10.737 1.00 83.50 89 ARG A N 1
ATOM 694 C CA . ARG A 1 89 ? -2.224 -1.618 10.726 1.00 83.50 89 ARG A CA 1
ATOM 695 C C . ARG A 1 89 ? -1.407 -2.534 9.822 1.00 83.50 89 ARG A C 1
ATOM 697 O O . ARG A 1 89 ? -0.504 -2.045 9.147 1.00 83.50 89 ARG A O 1
ATOM 704 N N . LEU A 1 90 ? -1.709 -3.832 9.811 1.00 84.00 90 LEU A N 1
ATOM 705 C CA . LEU A 1 90 ? -1.066 -4.783 8.904 1.00 84.00 90 LEU A CA 1
ATOM 706 C C . LEU A 1 90 ? -1.416 -4.460 7.448 1.00 84.00 90 LEU A C 1
ATOM 708 O O . LEU A 1 90 ? -0.506 -4.233 6.655 1.00 84.00 90 LEU A O 1
ATOM 712 N N . ALA A 1 91 ? -2.700 -4.277 7.136 1.00 86.62 91 ALA A N 1
ATOM 713 C CA . ALA A 1 91 ? -3.134 -3.892 5.795 1.00 86.62 91 ALA A CA 1
ATOM 714 C C . ALA A 1 91 ? -2.536 -2.54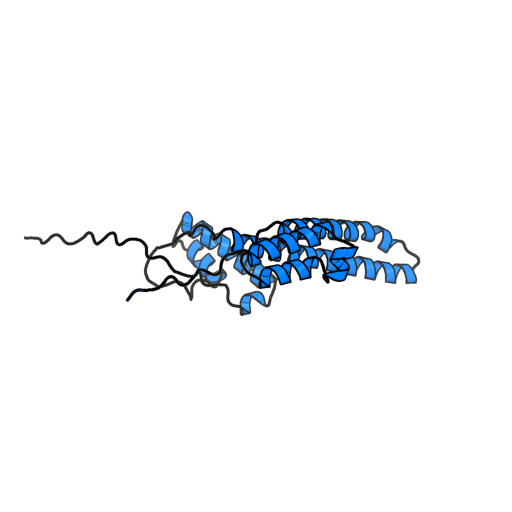1 5.346 1.00 86.62 91 ALA A C 1
ATOM 716 O O . ALA A 1 91 ? -2.145 -2.369 4.193 1.00 86.62 91 ALA A O 1
ATOM 717 N N . TYR A 1 92 ? -2.389 -1.581 6.268 1.00 90.12 92 TYR A N 1
ATOM 718 C CA . TYR A 1 92 ? -1.716 -0.311 5.992 1.00 90.12 92 TYR A CA 1
ATOM 719 C C . TYR A 1 92 ? -0.231 -0.495 5.669 1.00 90.12 92 TYR A C 1
ATOM 721 O O . TYR A 1 92 ? 0.292 0.147 4.758 1.00 90.12 92 TYR A O 1
ATOM 729 N N . LYS A 1 93 ? 0.461 -1.372 6.402 1.00 88.56 93 LYS A N 1
ATOM 730 C CA . LYS A 1 93 ? 1.866 -1.691 6.140 1.00 88.56 93 LYS A CA 1
ATOM 731 C C . LYS A 1 93 ? 2.031 -2.315 4.756 1.00 88.56 93 LYS A C 1
ATOM 733 O O . LYS A 1 93 ? 2.925 -1.899 4.020 1.00 88.56 93 LYS A O 1
ATOM 738 N N . ASP A 1 94 ? 1.153 -3.242 4.389 1.00 86.88 94 ASP A N 1
ATOM 739 C CA . ASP A 1 94 ? 1.167 -3.881 3.072 1.00 86.88 94 ASP A CA 1
ATOM 740 C C . ASP A 1 94 ? 0.902 -2.860 1.960 1.00 86.88 94 ASP A C 1
ATOM 742 O O . ASP A 1 94 ? 1.620 -2.837 0.957 1.00 86.88 94 ASP A O 1
ATOM 746 N N . TYR A 1 95 ? -0.034 -1.928 2.176 1.00 93.75 95 TYR A N 1
ATOM 747 C CA . TYR A 1 95 ? -0.256 -0.788 1.281 1.00 93.75 95 TYR A CA 1
ATOM 748 C C . TYR A 1 95 ? 1.011 0.057 1.098 1.00 93.75 95 TYR A C 1
ATOM 750 O O . TYR A 1 95 ? 1.384 0.364 -0.033 1.00 93.75 95 TYR A O 1
ATOM 758 N N . CYS A 1 96 ? 1.706 0.412 2.183 1.00 92.00 96 CYS A N 1
ATOM 759 C CA . CYS A 1 96 ? 2.942 1.194 2.106 1.00 92.00 96 CYS A CA 1
ATOM 760 C C . CYS A 1 96 ? 4.029 0.475 1.293 1.00 92.00 96 CYS A C 1
ATOM 762 O O . CYS A 1 96 ? 4.737 1.114 0.511 1.00 92.00 96 CYS A O 1
ATOM 764 N N . VAL A 1 97 ? 4.146 -0.848 1.441 1.00 91.25 97 VAL A N 1
ATOM 765 C CA . VAL A 1 97 ? 5.082 -1.664 0.655 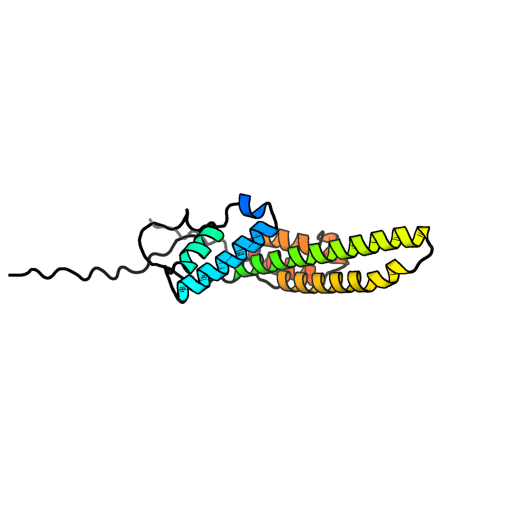1.00 91.25 97 VAL A CA 1
ATOM 766 C C . VAL A 1 97 ? 4.685 -1.671 -0.821 1.00 91.25 97 VAL A C 1
ATOM 768 O O . VAL A 1 97 ? 5.520 -1.359 -1.670 1.00 91.25 97 VAL A O 1
ATOM 771 N N . ALA A 1 98 ? 3.421 -1.967 -1.135 1.00 91.69 98 ALA A N 1
ATOM 772 C CA . ALA A 1 98 ? 2.922 -2.000 -2.510 1.00 91.69 98 ALA A CA 1
ATOM 773 C C . ALA A 1 98 ? 3.067 -0.639 -3.207 1.00 91.69 98 ALA A C 1
ATOM 775 O O . ALA A 1 98 ? 3.469 -0.568 -4.369 1.00 91.69 98 ALA A O 1
ATOM 776 N N . LYS A 1 99 ? 2.825 0.454 -2.476 1.00 93.50 99 LYS A N 1
ATOM 777 C CA . LYS A 1 99 ? 3.027 1.817 -2.970 1.00 93.50 99 LYS A CA 1
ATOM 778 C C . LYS A 1 99 ? 4.488 2.061 -3.344 1.00 93.50 99 LYS A C 1
ATOM 780 O O . LYS A 1 99 ? 4.752 2.533 -4.444 1.00 93.50 99 LYS A O 1
ATOM 785 N N . GLY A 1 100 ? 5.428 1.678 -2.478 1.00 92.31 100 GLY A N 1
ATOM 786 C CA . GLY A 1 100 ? 6.859 1.795 -2.771 1.00 92.31 100 GLY A CA 1
ATOM 787 C C . GLY A 1 100 ? 7.289 0.989 -4.003 1.00 92.31 100 GLY A C 1
ATOM 788 O O . GLY A 1 100 ? 8.097 1.465 -4.797 1.00 92.31 100 GLY A O 1
ATOM 789 N N . VAL A 1 101 ? 6.716 -0.203 -4.205 1.00 93.25 101 VAL A N 1
ATOM 790 C CA . VAL A 1 101 ? 6.960 -1.016 -5.410 1.00 93.25 101 VAL A CA 1
ATOM 791 C C . VAL A 1 101 ? 6.430 -0.318 -6.665 1.00 93.25 101 VAL A C 1
ATOM 793 O O . VAL A 1 101 ? 7.146 -0.248 -7.664 1.00 93.25 101 VAL A O 1
ATOM 796 N N . ARG A 1 102 ? 5.216 0.248 -6.614 1.00 96.25 102 ARG A N 1
ATOM 797 C CA . ARG A 1 102 ? 4.648 1.012 -7.734 1.00 96.25 102 ARG A CA 1
ATOM 798 C C . ARG A 1 102 ? 5.489 2.242 -8.059 1.00 96.25 102 ARG A C 1
ATOM 800 O O . ARG A 1 102 ? 5.780 2.477 -9.227 1.00 96.25 102 ARG A O 1
ATOM 807 N N . ASP A 1 103 ? 5.890 3.009 -7.049 1.00 94.31 103 ASP A N 1
ATOM 808 C CA . ASP A 1 103 ? 6.702 4.218 -7.230 1.00 94.31 103 ASP A CA 1
ATOM 809 C C . ASP A 1 103 ? 8.074 3.883 -7.851 1.00 94.31 103 ASP A C 1
ATOM 811 O O . ASP A 1 103 ? 8.552 4.598 -8.733 1.00 94.31 103 ASP A O 1
ATOM 815 N N . LEU A 1 104 ? 8.681 2.754 -7.467 1.00 94.69 104 LEU A N 1
ATOM 816 C CA . LEU A 1 104 ? 9.917 2.267 -8.085 1.00 94.69 104 LEU A CA 1
ATOM 817 C C . LEU A 1 104 ? 9.717 1.876 -9.558 1.00 94.69 104 LEU A C 1
ATOM 819 O O . LEU A 1 104 ? 10.548 2.227 -10.399 1.00 94.69 104 LEU A O 1
ATOM 823 N N . ALA A 1 105 ? 8.637 1.160 -9.877 1.00 93.12 105 ALA A N 1
ATOM 824 C CA . ALA A 1 105 ? 8.321 0.776 -11.252 1.00 93.12 105 ALA A CA 1
ATOM 825 C C . ALA A 1 105 ? 8.066 2.011 -12.140 1.00 93.12 105 ALA A C 1
ATOM 827 O O . ALA A 1 105 ? 8.571 2.081 -13.260 1.00 93.12 105 ALA A O 1
ATOM 828 N N . GLU A 1 106 ? 7.374 3.026 -11.614 1.00 94.62 106 GLU A N 1
ATOM 829 C CA . GLU A 1 106 ? 7.149 4.309 -12.294 1.00 94.62 106 GLU A CA 1
ATOM 830 C C . GLU A 1 106 ? 8.463 5.047 -12.585 1.00 94.62 106 GLU A C 1
ATOM 832 O O . GLU A 1 106 ? 8.672 5.549 -13.691 1.00 94.62 106 GLU A O 1
ATOM 837 N N . ALA A 1 107 ? 9.384 5.087 -11.616 1.00 94.31 107 ALA A N 1
ATOM 838 C CA . ALA A 1 107 ? 10.684 5.729 -11.789 1.00 94.31 107 ALA A CA 1
ATOM 839 C C . ALA A 1 107 ? 11.536 5.020 -12.855 1.00 94.31 107 ALA A C 1
ATOM 841 O O . ALA A 1 107 ? 12.191 5.673 -13.672 1.00 94.31 107 ALA A O 1
ATOM 842 N N . ARG A 1 108 ? 11.502 3.680 -12.884 1.00 92.88 108 ARG A N 1
ATOM 843 C CA . ARG A 1 108 ? 12.170 2.874 -13.919 1.00 92.88 108 ARG A CA 1
ATOM 844 C C . ARG A 1 108 ? 11.590 3.155 -15.302 1.00 92.88 108 ARG A C 1
ATOM 846 O O . ARG A 1 108 ? 12.357 3.411 -16.229 1.00 92.88 108 ARG A O 1
ATOM 853 N N . PHE A 1 109 ? 10.263 3.168 -15.418 1.00 94.38 109 PHE A N 1
ATOM 854 C CA . PHE A 1 109 ? 9.569 3.514 -16.655 1.00 94.38 109 PHE A CA 1
ATOM 855 C C . PHE A 1 109 ? 9.923 4.931 -17.128 1.00 94.38 109 PHE A C 1
ATOM 857 O O . PHE A 1 109 ? 10.350 5.105 -18.265 1.00 94.38 109 PHE A O 1
ATOM 864 N N . SER A 1 110 ? 9.842 5.928 -16.244 1.00 92.81 110 SER A N 1
ATOM 865 C CA . SER A 1 110 ? 10.168 7.328 -16.556 1.00 92.81 110 SER A CA 1
ATOM 866 C C . SER A 1 110 ? 11.610 7.490 -17.040 1.00 92.81 110 SER A C 1
ATOM 868 O O . SER A 1 110 ? 11.872 8.199 -18.009 1.00 92.81 110 SER A O 1
ATOM 870 N N . ARG A 1 111 ? 12.561 6.792 -16.404 1.00 92.88 111 ARG A N 1
ATOM 871 C CA . ARG A 1 111 ? 13.961 6.791 -16.843 1.00 92.88 111 ARG A CA 1
ATOM 872 C C . ARG A 1 111 ? 14.112 6.185 -18.236 1.00 92.88 111 ARG A C 1
ATOM 874 O O . ARG A 1 111 ? 14.817 6.761 -19.059 1.00 92.88 111 ARG A O 1
ATOM 881 N N . ALA A 1 112 ? 13.481 5.042 -18.496 1.00 91.94 112 ALA A N 1
ATOM 882 C CA . ALA A 1 112 ? 13.532 4.411 -19.811 1.00 91.94 112 ALA A CA 1
ATOM 883 C C . ALA A 1 112 ? 12.902 5.297 -20.888 1.00 91.94 112 ALA A C 1
ATOM 885 O O . ALA A 1 112 ? 13.503 5.467 -21.940 1.00 91.94 112 ALA A O 1
ATOM 886 N N . TRP A 1 113 ? 11.776 5.948 -20.583 1.00 92.62 113 TRP A N 1
ATOM 887 C CA . TRP A 1 113 ? 11.139 6.912 -21.477 1.00 92.62 113 TRP A CA 1
ATOM 888 C C . TRP A 1 113 ? 12.093 8.039 -21.884 1.00 92.62 113 TRP A C 1
ATOM 890 O O . TRP A 1 113 ? 12.235 8.324 -23.068 1.00 92.62 113 TRP A O 1
ATOM 900 N N . CYS A 1 114 ? 12.797 8.654 -20.928 1.00 93.06 114 CYS A N 1
ATOM 901 C CA . CYS A 1 114 ? 13.772 9.702 -21.239 1.00 93.06 114 CYS A CA 1
ATOM 902 C C . CYS A 1 114 ? 14.931 9.199 -22.115 1.00 93.06 114 CYS A C 1
ATOM 904 O O . CYS A 1 114 ? 15.355 9.907 -23.023 1.00 93.06 114 CYS A O 1
ATOM 906 N N . LEU A 1 115 ? 15.433 7.986 -21.864 1.00 91.19 115 LEU A N 1
ATOM 907 C CA . LEU A 1 115 ? 16.511 7.390 -22.664 1.00 91.19 115 LEU A CA 1
ATOM 908 C C . LEU A 1 115 ? 16.049 7.032 -24.081 1.00 91.19 115 LEU A C 1
ATOM 910 O O . LEU A 1 115 ? 16.809 7.175 -25.034 1.00 91.19 115 LEU A O 1
ATOM 914 N N . ASP A 1 116 ? 14.804 6.597 -24.235 1.00 92.19 116 ASP A N 1
ATOM 915 C CA . ASP A 1 116 ? 14.224 6.307 -25.544 1.00 92.19 116 ASP A CA 1
ATOM 916 C C . ASP A 1 116 ? 14.005 7.574 -26.367 1.00 92.19 116 ASP A C 1
ATOM 918 O O . ASP A 1 116 ? 14.207 7.551 -27.574 1.00 92.19 116 ASP A O 1
ATOM 922 N N . GLN A 1 117 ? 13.679 8.706 -25.737 1.00 89.50 117 GLN A N 1
ATOM 923 C CA . GLN A 1 117 ? 13.616 9.996 -26.437 1.00 89.50 117 GLN A CA 1
ATOM 924 C C . GLN A 1 117 ? 14.979 10.425 -27.004 1.00 89.50 117 GLN A C 1
ATOM 926 O O . GLN A 1 117 ? 15.026 11.125 -28.015 1.00 89.50 117 GLN A O 1
ATOM 931 N N . TRP A 1 118 ? 16.083 10.014 -26.375 1.00 88.88 118 TRP A N 1
ATOM 932 C CA . TRP A 1 118 ? 17.436 10.316 -26.851 1.00 88.88 118 TRP A CA 1
ATOM 933 C C . TRP A 1 118 ? 17.903 9.352 -27.938 1.00 88.88 118 TRP A C 1
ATOM 935 O O . TRP A 1 118 ? 18.407 9.791 -28.970 1.00 88.88 118 TRP A O 1
ATOM 945 N N . ASP A 1 119 ? 17.683 8.055 -27.735 1.00 90.31 119 ASP A N 1
ATOM 946 C CA . ASP A 1 119 ? 18.242 7.015 -28.604 1.00 90.31 119 ASP A CA 1
ATOM 947 C C . ASP A 1 119 ? 17.246 6.491 -29.654 1.00 90.31 119 ASP A C 1
ATOM 949 O O . ASP A 1 119 ? 17.620 5.669 -30.489 1.00 90.31 119 ASP A O 1
ATOM 953 N N . LYS A 1 120 ? 15.979 6.932 -29.612 1.00 87.00 120 LYS A N 1
ATOM 954 C CA . LYS A 1 120 ? 14.841 6.381 -30.381 1.00 87.00 120 LYS A CA 1
ATOM 955 C C . LYS A 1 120 ? 14.680 4.862 -30.207 1.00 87.00 120 LYS A C 1
ATOM 957 O O . LYS A 1 120 ? 14.489 4.144 -31.184 1.00 87.00 120 LYS A O 1
ATOM 962 N N . GLY A 1 121 ? 14.811 4.385 -28.967 1.00 87.12 121 GLY A N 1
ATOM 963 C CA . GLY A 1 121 ? 14.653 2.973 -28.595 1.00 87.12 121 GLY A CA 1
ATOM 964 C C . GLY A 1 121 ? 13.276 2.632 -28.009 1.00 87.12 121 GLY A C 1
ATOM 965 O O . GLY A 1 121 ? 12.419 3.504 -27.898 1.00 87.12 121 GLY A O 1
ATOM 966 N N . ASP A 1 122 ? 13.114 1.374 -27.571 1.00 89.00 122 ASP A N 1
ATOM 967 C CA . ASP A 1 122 ? 11.825 0.804 -27.122 1.00 89.00 122 ASP A CA 1
ATOM 968 C C . ASP A 1 122 ? 11.846 0.296 -25.657 1.00 89.00 122 ASP A C 1
ATOM 970 O O . ASP A 1 122 ? 11.061 -0.567 -25.246 1.00 89.00 122 ASP A O 1
ATOM 974 N N . ARG A 1 123 ? 12.778 0.784 -24.828 1.00 84.94 123 ARG A N 1
ATOM 975 C CA . ARG A 1 123 ? 12.980 0.304 -23.444 1.00 84.94 123 ARG A CA 1
ATOM 976 C C . ARG A 1 123 ? 11.773 0.598 -22.548 1.00 84.94 123 ARG A C 1
ATOM 978 O O . ARG A 1 123 ? 11.466 -0.173 -21.638 1.00 84.94 123 ARG A O 1
ATOM 985 N N . ALA A 1 124 ? 11.089 1.710 -22.783 1.00 83.94 124 ALA A N 1
ATOM 986 C CA . ALA A 1 124 ? 9.912 2.148 -22.053 1.00 83.94 124 ALA A CA 1
ATOM 987 C C . ALA A 1 124 ? 8.727 1.213 -22.295 1.00 83.94 124 ALA A C 1
ATOM 989 O O . ALA A 1 124 ? 7.986 0.917 -21.359 1.00 83.94 124 ALA A O 1
ATOM 990 N N . GLU A 1 125 ? 8.574 0.694 -23.514 1.00 87.56 125 GLU A N 1
ATOM 991 C CA . GLU A 1 125 ? 7.531 -0.280 -23.840 1.00 87.56 125 GLU A CA 1
ATOM 992 C C . GLU A 1 125 ? 7.724 -1.571 -23.032 1.00 87.56 125 GLU A C 1
ATOM 994 O O . GLU A 1 125 ? 6.779 -2.063 -22.410 1.00 87.56 125 GLU A O 1
ATOM 999 N N . ALA A 1 126 ? 8.968 -2.050 -22.918 1.00 85.62 126 ALA A N 1
ATOM 1000 C CA . ALA A 1 126 ? 9.291 -3.220 -22.102 1.00 85.62 126 ALA A CA 1
ATOM 1001 C C . ALA A 1 126 ? 8.924 -3.019 -20.616 1.00 85.62 126 ALA A C 1
ATOM 1003 O O . ALA A 1 126 ? 8.355 -3.912 -19.980 1.00 85.62 126 ALA A O 1
ATOM 1004 N N . LEU A 1 127 ? 9.186 -1.825 -20.071 1.00 89.69 127 LEU A N 1
ATOM 1005 C CA . LEU A 1 127 ? 8.908 -1.496 -18.668 1.00 89.69 127 LEU A CA 1
ATOM 1006 C C . LEU A 1 127 ? 7.456 -1.080 -18.390 1.00 89.69 127 LEU A C 1
ATOM 1008 O O . LEU A 1 127 ? 7.037 -1.088 -17.230 1.00 89.69 127 LEU A O 1
ATOM 1012 N N . ARG A 1 128 ? 6.656 -0.767 -19.419 1.00 91.81 128 ARG A N 1
ATOM 1013 C CA . ARG A 1 128 ? 5.226 -0.447 -19.264 1.00 91.81 128 ARG A CA 1
ATOM 1014 C C . ARG A 1 128 ? 4.481 -1.592 -18.578 1.00 91.81 128 ARG A C 1
ATOM 1016 O O . ARG A 1 128 ? 3.705 -1.361 -17.655 1.00 91.81 128 ARG A O 1
ATOM 1023 N N . SER A 1 129 ? 4.786 -2.830 -18.967 1.00 89.38 129 SER A N 1
ATOM 1024 C CA . SER A 1 129 ? 4.168 -4.026 -18.384 1.00 89.38 129 SER A CA 1
ATOM 1025 C C . SER A 1 129 ? 4.485 -4.211 -16.890 1.00 89.38 129 SER A C 1
ATOM 1027 O O . SER A 1 129 ? 3.622 -4.644 -16.128 1.00 89.38 129 SER A O 1
ATOM 1029 N N . GLU A 1 130 ? 5.696 -3.855 -16.445 1.00 90.25 130 GLU A N 1
ATOM 1030 C CA . GLU A 1 130 ? 6.095 -3.899 -15.030 1.00 90.25 130 GLU A CA 1
ATOM 1031 C C . GLU A 1 130 ? 5.339 -2.842 -14.217 1.00 90.25 130 GLU A C 1
ATOM 1033 O O . GLU A 1 130 ? 4.787 -3.155 -13.160 1.00 90.25 130 GLU A O 1
ATOM 1038 N N . ARG A 1 131 ? 5.250 -1.615 -14.745 1.00 93.12 131 ARG A N 1
ATOM 1039 C CA . ARG A 1 131 ? 4.493 -0.514 -14.134 1.00 93.12 131 ARG A CA 1
ATOM 1040 C C . ARG A 1 131 ? 3.020 -0.874 -13.960 1.00 93.12 131 ARG A C 1
ATOM 1042 O O . ARG A 1 131 ? 2.480 -0.727 -12.865 1.00 93.12 131 ARG A O 1
ATOM 1049 N N . ASP A 1 132 ? 2.383 -1.380 -15.012 1.00 93.94 132 ASP A N 1
ATOM 1050 C CA . ASP A 1 132 ? 0.952 -1.686 -14.993 1.00 93.94 132 ASP A CA 1
ATOM 1051 C C . ASP A 1 132 ? 0.641 -2.851 -14.032 1.00 93.94 132 ASP A C 1
ATOM 1053 O O . ASP A 1 132 ? -0.334 -2.794 -13.279 1.00 93.94 132 ASP A O 1
ATOM 1057 N N . ARG A 1 133 ? 1.516 -3.866 -13.953 1.00 92.38 133 ARG A N 1
ATOM 1058 C CA . ARG A 1 133 ? 1.410 -4.938 -12.944 1.00 92.38 133 ARG A CA 1
ATOM 1059 C C . ARG A 1 133 ? 1.560 -4.413 -11.518 1.00 92.38 133 ARG A C 1
ATOM 1061 O O . ARG A 1 133 ? 0.802 -4.823 -10.640 1.00 92.38 133 ARG A O 1
ATOM 1068 N N . ALA A 1 134 ? 2.517 -3.517 -11.274 1.00 92.38 134 ALA A N 1
ATOM 1069 C CA . ALA A 1 134 ? 2.717 -2.925 -9.953 1.00 92.38 134 ALA A CA 1
ATOM 1070 C C . ALA A 1 134 ? 1.520 -2.055 -9.531 1.00 92.38 134 ALA A C 1
ATOM 1072 O O . ALA A 1 134 ? 1.116 -2.085 -8.369 1.00 92.38 134 ALA A O 1
ATOM 1073 N N . GLN A 1 135 ? 0.913 -1.330 -10.476 1.00 94.38 135 GLN A N 1
ATOM 1074 C CA . GLN A 1 135 ? -0.307 -0.562 -10.232 1.00 94.38 135 GLN A CA 1
ATOM 1075 C C . GLN A 1 135 ? -1.497 -1.477 -9.904 1.00 94.38 135 GLN A C 1
ATOM 1077 O O . GLN A 1 135 ? -2.187 -1.232 -8.916 1.00 94.38 135 GLN A O 1
ATOM 1082 N N . ALA A 1 136 ? -1.688 -2.571 -10.647 1.00 94.25 136 ALA A N 1
ATOM 1083 C CA . ALA A 1 136 ? -2.736 -3.549 -10.352 1.00 94.25 136 ALA A CA 1
ATOM 1084 C C . ALA A 1 136 ? -2.564 -4.192 -8.961 1.00 94.25 136 ALA A C 1
ATOM 1086 O O . ALA A 1 136 ? -3.532 -4.325 -8.213 1.00 94.25 136 ALA A O 1
ATOM 1087 N N . ALA A 1 137 ? -1.329 -4.538 -8.579 1.00 92.44 137 ALA A N 1
ATOM 1088 C CA . ALA A 1 137 ? -1.032 -5.064 -7.247 1.00 92.44 137 ALA A CA 1
ATOM 1089 C C . ALA A 1 137 ? -1.346 -4.045 -6.138 1.00 92.44 137 ALA A C 1
ATOM 1091 O O . ALA A 1 137 ? -1.930 -4.405 -5.117 1.00 92.44 137 ALA A O 1
ATOM 1092 N N . LEU A 1 138 ? -1.010 -2.768 -6.349 1.00 94.50 138 LEU A N 1
ATOM 1093 C CA . LEU A 1 138 ? -1.349 -1.696 -5.415 1.00 94.50 138 LEU A CA 1
ATOM 1094 C C . LEU A 1 138 ? -2.867 -1.547 -5.249 1.00 94.50 138 LEU A C 1
ATOM 1096 O O . LEU A 1 138 ? -3.341 -1.439 -4.121 1.00 94.50 138 LEU A O 1
ATOM 1100 N N . ASP A 1 139 ? -3.631 -1.565 -6.342 1.00 93.31 139 ASP A N 1
ATOM 1101 C CA . ASP A 1 139 ? -5.087 -1.405 -6.278 1.00 93.31 139 ASP A CA 1
ATOM 1102 C C . ASP A 1 139 ? -5.765 -2.562 -5.514 1.00 93.31 139 ASP A C 1
ATOM 1104 O O . ASP A 1 139 ? -6.696 -2.320 -4.742 1.00 93.31 139 ASP A O 1
ATOM 1108 N N . ILE A 1 140 ? -5.254 -3.796 -5.631 1.00 93.81 140 ILE A N 1
ATOM 1109 C CA . ILE A 1 140 ? -5.716 -4.945 -4.828 1.00 93.81 140 ILE A CA 1
ATOM 1110 C C . ILE A 1 140 ? -5.486 -4.694 -3.333 1.00 93.81 140 ILE A C 1
ATOM 1112 O O . ILE A 1 140 ? -6.398 -4.874 -2.524 1.00 93.81 140 ILE A O 1
ATOM 1116 N N . VAL A 1 141 ? -4.287 -4.245 -2.959 1.00 93.12 141 VAL A N 1
ATOM 1117 C CA . VAL A 1 141 ? -3.936 -4.000 -1.553 1.00 93.12 141 VAL A CA 1
ATOM 1118 C C . VAL A 1 141 ? -4.720 -2.817 -0.975 1.00 93.12 141 VAL A C 1
ATOM 1120 O O . VAL A 1 141 ? -5.139 -2.863 0.181 1.00 93.12 141 VAL A O 1
ATOM 1123 N N . ILE A 1 142 ? -4.988 -1.777 -1.774 1.00 94.25 142 ILE A N 1
ATOM 1124 C CA . ILE A 1 142 ? -5.875 -0.675 -1.373 1.00 94.25 142 ILE A CA 1
ATOM 1125 C C . ILE A 1 142 ? -7.267 -1.219 -1.040 1.00 94.25 142 ILE A C 1
ATOM 1127 O O . ILE A 1 142 ? -7.801 -0.898 0.019 1.00 94.25 142 ILE A O 1
ATOM 1131 N N . LEU A 1 143 ? -7.853 -2.056 -1.901 1.00 93.69 143 LEU A N 1
ATOM 1132 C CA . LEU A 1 143 ? -9.180 -2.631 -1.653 1.00 93.69 143 LEU A CA 1
ATOM 1133 C C . LEU A 1 143 ? -9.224 -3.473 -0.374 1.00 93.69 143 LEU A C 1
ATOM 1135 O O . LEU A 1 143 ? -10.189 -3.373 0.386 1.00 93.69 143 LEU A O 1
ATOM 1139 N N . ASP A 1 144 ? -8.187 -4.264 -0.112 1.00 90.88 144 ASP A N 1
ATOM 1140 C CA . ASP A 1 144 ? -8.100 -5.074 1.104 1.00 90.88 144 ASP A CA 1
ATOM 1141 C C . ASP A 1 144 ? -8.003 -4.201 2.372 1.00 90.88 144 ASP A C 1
ATOM 1143 O O . ASP A 1 144 ? -8.755 -4.369 3.342 1.00 90.88 144 ASP A O 1
ATOM 1147 N N . ALA A 1 145 ? -7.175 -3.153 2.326 1.00 91.75 145 ALA A N 1
ATOM 1148 C CA . ALA A 1 145 ? -7.071 -2.177 3.407 1.00 91.75 145 ALA A CA 1
ATOM 1149 C C . ALA A 1 145 ? -8.382 -1.406 3.640 1.00 91.75 145 ALA A C 1
ATOM 1151 O O . ALA A 1 145 ? -8.763 -1.155 4.788 1.00 91.75 145 ALA A O 1
ATOM 1152 N N . LEU A 1 146 ? -9.115 -1.065 2.576 1.00 92.31 146 LEU A N 1
ATOM 1153 C CA . LEU A 1 146 ? -10.421 -0.409 2.674 1.00 92.31 146 LEU A CA 1
ATOM 1154 C C . LEU A 1 146 ? -11.488 -1.315 3.289 1.00 92.31 146 LEU A C 1
ATOM 1156 O O . LEU A 1 146 ? -12.306 -0.826 4.066 1.00 92.31 146 LEU A O 1
ATOM 1160 N N . ARG A 1 147 ? -11.469 -2.618 3.004 1.00 89.25 147 ARG A N 1
ATOM 1161 C CA . ARG A 1 147 ? -12.405 -3.593 3.591 1.00 89.25 147 ARG A CA 1
ATOM 1162 C C . ARG A 1 147 ? -12.102 -3.908 5.053 1.00 89.25 147 ARG A C 1
ATOM 1164 O O . ARG A 1 147 ? -12.986 -4.351 5.785 1.00 89.25 147 ARG A O 1
ATOM 1171 N N . THR A 1 148 ? -10.874 -3.659 5.497 1.00 88.25 148 THR A N 1
ATOM 1172 C CA . THR A 1 148 ? -10.461 -3.932 6.872 1.00 88.25 148 THR A CA 1
ATOM 1173 C C . THR A 1 148 ? -11.105 -2.933 7.843 1.00 88.25 148 THR A C 1
ATOM 1175 O O . THR A 1 148 ? -10.826 -1.737 7.753 1.00 88.25 148 THR A O 1
ATOM 1178 N N . PRO A 1 149 ? -11.963 -3.363 8.784 1.00 84.31 149 PRO A N 1
ATOM 1179 C CA . PRO A 1 149 ? -12.774 -2.449 9.581 1.00 84.31 149 PRO A CA 1
ATOM 1180 C C . PRO A 1 149 ? -11.937 -1.638 10.574 1.00 84.31 149 PRO A C 1
ATOM 1182 O O . PRO A 1 149 ? -11.110 -2.192 11.295 1.00 84.31 149 PRO A O 1
ATOM 1185 N N . VAL A 1 150 ? -12.234 -0.344 10.702 1.00 84.88 150 VAL A N 1
ATOM 1186 C CA . VAL A 1 150 ? -11.507 0.576 11.596 1.00 84.88 150 VAL A CA 1
ATOM 1187 C C . VAL A 1 150 ? -12.327 0.989 12.815 1.00 84.88 150 VAL A C 1
ATOM 1189 O O . VAL A 1 150 ? -13.559 0.925 12.842 1.00 84.88 150 VAL A O 1
ATOM 1192 N N . THR A 1 151 ? -11.663 1.397 13.890 1.00 79.19 151 THR A N 1
ATOM 1193 C CA . THR A 1 151 ? -12.334 1.801 15.140 1.00 79.19 151 THR A CA 1
ATOM 1194 C C . THR A 1 151 ? -12.245 3.299 15.396 1.00 79.19 151 THR A C 1
ATOM 1196 O O . THR A 1 151 ? -13.078 3.816 16.148 1.00 79.19 151 THR A O 1
ATOM 1199 N N . ARG A 1 152 ? -11.288 4.002 14.776 1.00 81.19 152 ARG A N 1
ATOM 1200 C CA . ARG A 1 152 ? -10.974 5.401 15.073 1.00 81.19 152 ARG A CA 1
ATOM 1201 C C . ARG A 1 152 ? -11.229 6.291 13.861 1.00 81.19 152 ARG A C 1
ATOM 1203 O O . ARG A 1 152 ? -11.075 5.886 12.716 1.00 81.19 152 ARG A O 1
ATOM 1210 N N . LYS A 1 153 ? -11.597 7.549 14.121 1.00 82.62 153 LYS A N 1
ATOM 1211 C CA . LYS A 1 153 ? -11.870 8.536 13.062 1.00 82.62 153 LYS A CA 1
ATOM 1212 C C . LYS A 1 153 ? -10.631 8.879 12.230 1.00 82.62 153 LYS A C 1
ATOM 1214 O O . LYS A 1 153 ? -10.763 9.152 11.045 1.00 82.62 153 LYS A O 1
ATOM 1219 N N . TRP A 1 154 ? -9.440 8.861 12.831 1.00 85.31 154 TRP A N 1
ATOM 1220 C CA . TRP A 1 154 ? -8.200 9.162 12.110 1.00 85.31 154 TRP A CA 1
ATOM 1221 C C . TRP A 1 154 ? -7.802 8.048 11.131 1.00 85.31 154 TRP A C 1
ATOM 1223 O O . TRP A 1 154 ? -7.262 8.354 10.075 1.00 85.31 154 TRP A O 1
ATOM 1233 N N . ASP A 1 155 ? -8.153 6.788 11.405 1.00 88.31 155 ASP A N 1
ATOM 1234 C CA . ASP A 1 155 ? -7.932 5.677 10.467 1.00 88.31 155 ASP A CA 1
ATOM 1235 C C . ASP A 1 155 ? -8.737 5.863 9.167 1.00 88.31 155 ASP A C 1
ATOM 1237 O O . ASP A 1 155 ? -8.275 5.514 8.084 1.00 88.31 155 ASP A O 1
ATOM 1241 N N . ILE A 1 156 ? -9.922 6.483 9.249 1.00 89.50 156 ILE A N 1
ATOM 1242 C CA . ILE A 1 156 ? -10.735 6.833 8.071 1.00 89.50 156 ILE A CA 1
ATOM 1243 C C . ILE A 1 156 ? -10.010 7.867 7.207 1.00 89.50 156 ILE A C 1
ATOM 1245 O O . ILE A 1 156 ? -10.021 7.771 5.982 1.00 89.50 156 ILE A O 1
ATOM 1249 N N . ALA A 1 157 ? -9.344 8.842 7.832 1.00 90.06 157 ALA A N 1
ATOM 1250 C CA . ALA A 1 157 ? -8.548 9.819 7.098 1.00 90.06 157 ALA A CA 1
ATOM 1251 C C . ALA A 1 157 ? -7.376 9.144 6.365 1.00 90.06 157 ALA A C 1
ATOM 1253 O O . ALA A 1 157 ? -7.084 9.507 5.228 1.00 90.06 157 ALA A O 1
ATOM 1254 N N . ILE A 1 158 ? -6.759 8.122 6.967 1.00 90.94 158 ILE A N 1
ATOM 1255 C CA . ILE A 1 158 ? -5.722 7.314 6.309 1.00 90.94 158 ILE A CA 1
ATOM 1256 C C . ILE A 1 158 ? -6.307 6.548 5.117 1.00 90.94 158 ILE A C 1
ATOM 1258 O O . ILE A 1 158 ? -5.738 6.601 4.030 1.00 90.94 158 ILE A O 1
ATOM 1262 N N . LYS A 1 159 ? -7.471 5.904 5.272 1.00 92.88 159 LYS A N 1
ATOM 1263 C CA . LYS A 1 159 ? -8.173 5.259 4.148 1.00 92.88 159 LYS A CA 1
ATOM 1264 C C . LYS A 1 159 ? -8.460 6.235 3.008 1.00 92.88 159 LYS A C 1
ATOM 1266 O O . LYS A 1 159 ? -8.217 5.912 1.849 1.00 92.88 159 LYS A O 1
ATOM 1271 N N . GLN A 1 160 ? -8.894 7.454 3.326 1.00 93.75 160 GLN A N 1
ATOM 1272 C CA . GLN A 1 160 ? -9.088 8.499 2.321 1.00 93.75 160 GLN A CA 1
ATOM 1273 C C . GLN A 1 160 ? -7.779 8.841 1.600 1.00 93.75 160 GLN A C 1
ATOM 1275 O O . GLN A 1 160 ? -7.773 8.959 0.379 1.00 93.75 160 GLN A O 1
ATOM 1280 N N . GLN A 1 161 ? -6.657 8.949 2.316 1.00 91.81 161 GLN A N 1
ATOM 1281 C CA . GLN A 1 161 ? -5.352 9.221 1.702 1.00 91.81 161 GLN A CA 1
ATOM 1282 C C . GLN A 1 161 ? -4.898 8.122 0.730 1.00 91.81 161 GLN A C 1
ATOM 1284 O O . GLN A 1 161 ? -4.232 8.444 -0.251 1.00 91.81 161 GLN A O 1
ATOM 1289 N N . MET A 1 162 ? -5.262 6.856 0.966 1.00 92.00 162 MET A N 1
ATOM 1290 C CA . MET A 1 162 ? -4.949 5.749 0.049 1.00 92.00 162 MET A CA 1
ATOM 1291 C C . MET A 1 162 ? -5.667 5.876 -1.297 1.00 92.00 162 MET A C 1
ATOM 1293 O O . MET A 1 162 ? -5.098 5.547 -2.334 1.00 92.00 162 MET A O 1
ATOM 1297 N N . VAL A 1 163 ? -6.921 6.338 -1.282 1.00 91.12 163 VAL A N 1
ATOM 1298 C CA . VAL A 1 163 ? -7.757 6.462 -2.489 1.00 91.12 163 VAL A CA 1
ATOM 1299 C C . VAL A 1 163 ? -7.512 7.789 -3.209 1.00 91.12 163 VAL A C 1
ATOM 1301 O O . VAL A 1 163 ? -7.604 7.855 -4.433 1.00 91.12 163 VAL A O 1
ATOM 1304 N N . GLY A 1 164 ? -7.178 8.842 -2.460 1.00 90.19 164 GLY A N 1
ATOM 1305 C CA . GLY A 1 164 ? -6.924 10.188 -2.964 1.00 90.19 164 GLY A CA 1
ATOM 1306 C C . GLY A 1 164 ? -7.884 11.227 -2.385 1.00 90.19 164 GLY A C 1
ATOM 1307 O O . GLY A 1 164 ? -8.679 10.959 -1.483 1.00 90.19 164 GLY A O 1
ATOM 1308 N N . LYS A 1 165 ? -7.815 12.462 -2.894 1.00 92.50 165 LYS A N 1
ATOM 1309 C CA . LYS A 1 165 ? -8.720 13.539 -2.458 1.00 92.50 165 LYS A CA 1
ATOM 1310 C C . LYS A 1 165 ? -10.175 13.127 -2.685 1.00 92.50 165 LYS A C 1
ATOM 1312 O O . LYS A 1 165 ? -10.491 12.607 -3.750 1.00 92.50 165 LYS A O 1
ATOM 1317 N N . ARG A 1 166 ? -11.057 13.423 -1.725 1.00 90.81 166 ARG A N 1
ATOM 1318 C CA . ARG A 1 166 ? -12.472 13.011 -1.745 1.00 90.81 166 ARG A CA 1
ATOM 1319 C C . ARG A 1 166 ? -13.186 13.349 -3.054 1.00 90.81 166 ARG A C 1
ATOM 1321 O O . ARG A 1 166 ? -13.836 12.487 -3.622 1.00 90.81 166 ARG A O 1
ATOM 1328 N N . GLU A 1 167 ? -13.040 14.575 -3.549 1.00 91.81 167 GLU A N 1
ATOM 1329 C CA . GLU A 1 167 ? -13.677 15.025 -4.799 1.00 91.81 167 GLU A CA 1
ATOM 1330 C C . GLU A 1 167 ? -13.206 14.221 -6.016 1.00 91.81 167 GLU A C 1
ATOM 1332 O O . GLU A 1 167 ? -13.994 13.846 -6.881 1.00 91.81 167 GLU A O 1
ATOM 1337 N N . TRP A 1 168 ? -11.909 13.911 -6.060 1.00 94.19 168 TRP A N 1
ATOM 1338 C CA . TRP A 1 168 ? -11.320 13.104 -7.120 1.00 94.19 168 TRP A CA 1
ATOM 1339 C C . TRP A 1 168 ? -11.764 11.641 -7.005 1.00 94.19 168 TRP A C 1
ATOM 1341 O O . TRP A 1 168 ? -12.201 11.049 -7.988 1.00 94.19 168 TRP A O 1
ATOM 1351 N N . ALA A 1 169 ? -11.718 11.078 -5.797 1.00 91.94 169 ALA A N 1
ATOM 1352 C CA . ALA A 1 169 ? -12.139 9.711 -5.515 1.00 91.94 169 ALA A CA 1
ATOM 1353 C C . ALA A 1 169 ? -13.628 9.503 -5.820 1.00 91.94 169 ALA A C 1
ATOM 1355 O O . ALA A 1 169 ? -13.985 8.518 -6.451 1.00 91.94 169 ALA A O 1
ATOM 1356 N N . ALA A 1 170 ? -14.485 10.463 -5.479 1.00 91.00 170 ALA A N 1
ATOM 1357 C CA . ALA A 1 170 ? -15.904 10.420 -5.816 1.00 91.00 170 ALA A CA 1
ATOM 1358 C C . ALA A 1 170 ? -16.149 10.380 -7.335 1.00 91.00 170 ALA A C 1
ATOM 1360 O O . ALA A 1 170 ? -17.085 9.727 -7.784 1.00 91.00 170 ALA A O 1
ATOM 1361 N N . LYS A 1 171 ? -15.300 11.044 -8.132 1.00 94.19 171 LYS A N 1
ATOM 1362 C CA . LYS A 1 171 ? -15.432 11.082 -9.594 1.00 94.19 171 LYS A CA 1
ATOM 1363 C C . LYS A 1 171 ? -14.838 9.854 -10.291 1.00 94.19 171 LYS A C 1
ATOM 1365 O O . LYS A 1 171 ? -15.430 9.358 -11.242 1.00 94.19 171 LYS A O 1
ATOM 1370 N N . TYR A 1 172 ? -13.665 9.394 -9.858 1.00 91.19 172 TYR A N 1
ATOM 1371 C CA . TYR A 1 172 ? -12.878 8.388 -10.587 1.00 91.19 172 TYR A CA 1
ATOM 1372 C C . TYR A 1 172 ? -12.798 7.023 -9.890 1.00 91.19 172 TYR A C 1
ATOM 1374 O O . TYR A 1 172 ? -12.413 6.043 -10.520 1.00 91.19 172 TYR A O 1
ATOM 1382 N N . ARG A 1 173 ? -13.142 6.939 -8.599 1.00 90.38 173 ARG A N 1
ATOM 1383 C CA . ARG A 1 173 ? -13.153 5.705 -7.790 1.00 90.38 173 ARG A CA 1
ATOM 1384 C C . ARG A 1 173 ? -14.385 5.658 -6.861 1.00 90.38 173 ARG A C 1
ATOM 1386 O O . ARG A 1 173 ? -14.222 5.490 -5.647 1.00 90.38 173 ARG A O 1
ATOM 1393 N N . PRO A 1 174 ? -15.615 5.821 -7.395 1.00 92.69 174 PRO A N 1
ATOM 1394 C CA . PRO A 1 174 ? -16.823 5.977 -6.580 1.00 92.69 174 PRO A CA 1
ATOM 1395 C C . PRO A 1 174 ? -17.075 4.779 -5.656 1.00 92.69 174 PRO A C 1
ATOM 1397 O O . PRO A 1 174 ? -17.459 4.965 -4.505 1.00 92.69 174 PRO A O 1
ATOM 1400 N N . GLU A 1 175 ? -16.777 3.562 -6.116 1.00 92.00 175 GLU A N 1
ATOM 1401 C CA . GLU A 1 175 ? -16.923 2.333 -5.325 1.00 92.00 175 GLU A CA 1
ATOM 1402 C C . GLU A 1 175 ? -16.038 2.337 -4.070 1.00 92.00 175 GLU A C 1
ATOM 1404 O O . GLU A 1 175 ? -16.483 1.982 -2.981 1.00 92.00 175 GLU A O 1
ATOM 1409 N N . MET A 1 176 ? -14.788 2.794 -4.194 1.00 92.31 176 MET A N 1
ATOM 1410 C CA . MET A 1 176 ? -13.866 2.891 -3.059 1.00 92.31 176 MET A CA 1
ATOM 1411 C C . MET A 1 176 ? -14.279 4.006 -2.095 1.00 92.31 176 MET A C 1
ATOM 1413 O O . MET A 1 176 ? -14.148 3.854 -0.881 1.00 92.31 176 MET A O 1
ATOM 1417 N N . GLN A 1 177 ? -14.796 5.120 -2.626 1.00 94.12 177 GLN A N 1
ATOM 1418 C CA . GLN A 1 177 ? -15.301 6.223 -1.811 1.00 94.12 177 GLN A CA 1
ATOM 1419 C C . GLN A 1 177 ? -16.548 5.812 -1.011 1.00 94.12 177 GLN A C 1
ATOM 1421 O O . GLN A 1 177 ? -16.657 6.184 0.157 1.00 94.12 177 GLN A O 1
ATOM 1426 N N . ALA A 1 178 ? -17.434 4.995 -1.591 1.00 93.06 178 ALA A N 1
ATOM 1427 C CA . ALA A 1 178 ? -18.618 4.472 -0.910 1.00 93.06 178 ALA A CA 1
ATOM 1428 C C . ALA A 1 178 ? -18.252 3.656 0.343 1.00 93.06 178 ALA A C 1
ATOM 1430 O O . ALA A 1 178 ? -18.815 3.896 1.408 1.00 93.06 178 ALA A O 1
ATOM 1431 N N . ILE A 1 179 ? -17.238 2.783 0.260 1.00 92.88 179 ILE A N 1
ATOM 1432 C CA . ILE A 1 179 ? -16.751 1.993 1.410 1.00 92.88 179 ILE A CA 1
ATOM 1433 C C . ILE A 1 179 ? -16.292 2.909 2.559 1.00 92.88 179 ILE A C 1
ATOM 1435 O O . ILE A 1 179 ? -16.575 2.654 3.732 1.00 92.88 179 ILE A O 1
ATOM 1439 N N . ILE A 1 180 ? -15.584 3.995 2.232 1.00 92.50 180 ILE A N 1
ATOM 1440 C CA . ILE A 1 180 ? -15.104 4.967 3.225 1.00 92.50 180 ILE A CA 1
ATOM 1441 C C . ILE A 1 180 ? -16.282 5.700 3.873 1.00 92.50 180 ILE A C 1
ATOM 1443 O O . ILE A 1 180 ? -16.306 5.861 5.096 1.00 92.50 180 ILE A O 1
ATOM 1447 N N . ASP A 1 181 ? -17.253 6.137 3.071 1.00 92.19 181 ASP A N 1
ATOM 1448 C CA . ASP A 1 181 ? -18.423 6.877 3.542 1.00 92.19 181 ASP A CA 1
ATOM 1449 C C . ASP A 1 181 ? -19.338 6.000 4.421 1.00 92.19 181 ASP A C 1
ATOM 1451 O O . ASP A 1 181 ? -19.783 6.451 5.482 1.00 92.19 181 ASP A O 1
ATOM 1455 N N . GLU A 1 182 ? -19.544 4.729 4.061 1.00 91.00 182 GLU A N 1
ATOM 1456 C CA . GLU A 1 182 ? -20.258 3.739 4.880 1.00 91.00 182 GLU A CA 1
ATOM 1457 C C . GLU A 1 182 ? -19.583 3.533 6.241 1.00 91.00 182 GLU A C 1
ATOM 1459 O O . GLU A 1 182 ? -20.232 3.534 7.295 1.00 91.00 182 GLU A O 1
ATOM 1464 N N . GLU A 1 183 ? -18.257 3.399 6.252 1.00 88.81 183 GLU A N 1
ATOM 1465 C CA . GLU A 1 183 ? -17.516 3.206 7.491 1.00 88.81 183 GLU A CA 1
ATOM 1466 C C . GLU A 1 183 ? -17.483 4.475 8.363 1.00 88.81 183 GLU A C 1
ATOM 1468 O O . GLU A 1 183 ? -17.588 4.391 9.595 1.00 88.81 183 GLU A O 1
ATOM 1473 N N . ALA A 1 184 ? -17.421 5.656 7.743 1.00 88.94 184 ALA A N 1
ATOM 1474 C CA . ALA A 1 184 ? -17.565 6.940 8.424 1.00 88.94 184 ALA A CA 1
ATOM 1475 C C . ALA A 1 184 ? -18.941 7.084 9.084 1.00 88.94 184 ALA A C 1
ATOM 1477 O O . ALA A 1 184 ? -19.019 7.448 10.264 1.00 88.94 184 ALA A O 1
ATOM 1478 N N . ALA A 1 185 ? -20.011 6.724 8.373 1.00 88.19 185 ALA A N 1
ATOM 1479 C CA . ALA A 1 185 ? -21.369 6.713 8.906 1.00 88.19 185 ALA A CA 1
ATOM 1480 C C . ALA A 1 185 ? -21.507 5.731 10.082 1.00 88.19 185 ALA A C 1
ATOM 1482 O O . ALA A 1 185 ? -22.048 6.087 11.133 1.00 88.19 185 ALA A O 1
ATOM 1483 N N . ARG A 1 186 ? -20.931 4.526 9.966 1.00 86.31 186 ARG A N 1
ATOM 1484 C CA . ARG A 1 186 ? -20.912 3.515 11.038 1.00 86.31 186 ARG A CA 1
ATOM 1485 C C . ARG A 1 186 ? -20.203 4.000 12.304 1.00 86.31 186 ARG A C 1
ATOM 1487 O O . ARG A 1 186 ? -20.589 3.638 13.416 1.00 86.31 186 ARG A O 1
ATOM 1494 N N . LEU A 1 187 ? -19.131 4.779 12.169 1.00 82.31 187 LEU A N 1
ATOM 1495 C CA . LEU A 1 187 ? -18.415 5.334 13.320 1.00 82.31 187 LEU A CA 1
ATOM 1496 C C . LEU A 1 187 ? -19.121 6.555 13.922 1.00 82.31 187 LEU A C 1
ATOM 1498 O O . LEU A 1 187 ? -18.999 6.775 15.129 1.00 82.31 187 LEU A O 1
ATOM 1502 N N . ALA A 1 188 ? -19.879 7.310 13.125 1.00 81.75 188 ALA A N 1
ATOM 1503 C CA . ALA A 1 188 ? -20.715 8.410 13.599 1.00 81.75 188 ALA A CA 1
ATOM 1504 C C . ALA A 1 188 ? -21.973 7.933 14.352 1.00 81.75 188 ALA A C 1
ATOM 1506 O O . ALA A 1 188 ? -22.381 8.584 15.311 1.00 81.75 188 ALA A O 1
ATOM 1507 N N . SER A 1 189 ? -22.551 6.789 13.972 1.00 71.75 189 SER A N 1
ATOM 1508 C CA . SER A 1 189 ? -23.791 6.252 14.556 1.00 71.75 189 SER A CA 1
ATOM 1509 C C . SER A 1 189 ? -23.623 5.553 15.910 1.00 71.75 189 SER A C 1
ATOM 1511 O O . SER A 1 189 ? -24.618 5.206 16.548 1.00 71.75 189 SER A O 1
ATOM 1513 N N . LYS A 1 190 ? -22.390 5.351 16.400 1.00 63.38 190 LYS A N 1
ATOM 1514 C CA . LYS A 1 190 ? -22.172 4.742 17.721 1.00 63.38 190 LYS A CA 1
ATOM 1515 C C . LYS A 1 190 ? -22.691 5.678 18.820 1.00 63.38 190 LYS A C 1
ATOM 1517 O O . LYS A 1 190 ? -22.138 6.770 18.977 1.00 63.38 190 LYS A O 1
ATOM 1522 N N . PRO A 1 191 ? -23.689 5.261 19.626 1.00 52.06 191 PRO A N 1
ATOM 1523 C CA . PRO A 1 191 ? -24.227 6.104 20.678 1.00 52.06 191 PRO A CA 1
ATOM 1524 C C . PRO A 1 191 ? -23.106 6.452 21.655 1.00 52.06 191 PRO A C 1
ATOM 1526 O O . PRO A 1 191 ? -22.437 5.579 22.219 1.00 52.06 191 PRO A O 1
ATOM 1529 N N . ARG A 1 192 ? -22.886 7.755 21.837 1.00 51.09 192 ARG A N 1
ATOM 1530 C CA . ARG A 1 192 ? -22.035 8.309 22.888 1.00 51.09 192 ARG A CA 1
ATOM 1531 C C . ARG A 1 192 ? -22.612 7.761 24.189 1.00 51.09 19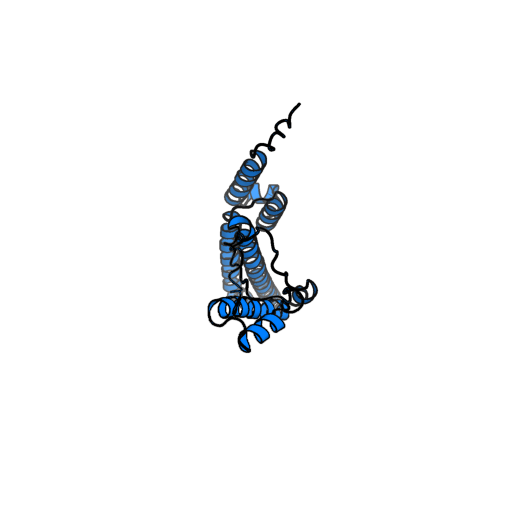2 ARG A C 1
ATOM 1533 O O . ARG A 1 192 ? -23.708 8.176 24.543 1.00 51.09 192 ARG A O 1
ATOM 1540 N N . ARG A 1 193 ? -21.957 6.767 24.816 1.00 52.41 193 ARG A N 1
ATOM 1541 C CA . ARG A 1 193 ? -22.425 6.115 26.056 1.00 52.41 193 ARG A CA 1
ATOM 1542 C C . ARG A 1 193 ? -22.990 7.201 26.964 1.00 52.41 193 ARG A C 1
ATOM 1544 O O . ARG A 1 193 ? -22.226 8.012 27.487 1.00 52.41 193 ARG A O 1
ATOM 1551 N N . SER A 1 194 ? -24.316 7.246 27.082 1.00 46.56 194 SER A N 1
ATOM 1552 C CA . SER A 1 194 ? -24.994 8.116 28.025 1.00 46.56 194 SER A CA 1
ATOM 1553 C C . SER A 1 194 ? -24.391 7.774 29.372 1.00 46.56 194 SER A C 1
ATOM 1555 O O . SER A 1 194 ? -24.438 6.617 29.803 1.00 46.56 194 SER A O 1
ATOM 1557 N N . ARG A 1 195 ? -23.736 8.755 29.982 1.00 42.75 195 ARG A N 1
ATOM 1558 C CA . ARG A 1 195 ? -23.243 8.681 31.347 1.00 42.75 195 ARG A CA 1
ATOM 1559 C C . ARG A 1 195 ? -24.496 8.514 32.2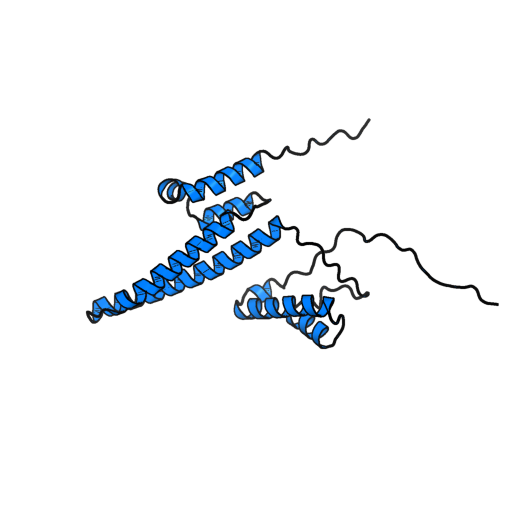10 1.00 42.75 195 ARG A C 1
ATOM 1561 O O . ARG A 1 195 ? -25.115 9.502 32.577 1.00 42.75 195 ARG A O 1
ATOM 1568 N N . LYS A 1 196 ? -24.939 7.268 32.411 1.00 42.03 196 LYS A N 1
ATOM 1569 C CA . LYS A 1 196 ? -25.962 6.937 33.399 1.00 42.03 196 LYS A CA 1
ATOM 1570 C C . LYS A 1 196 ? -25.375 7.358 34.737 1.00 42.03 196 LYS A C 1
ATOM 1572 O O . LYS A 1 196 ? -24.412 6.756 35.202 1.00 42.03 196 LYS A O 1
ATOM 1577 N N . GLU A 1 197 ? -25.851 8.499 35.216 1.00 47.50 197 GLU A N 1
ATOM 1578 C CA . GLU A 1 197 ? -26.357 8.675 36.573 1.00 47.50 197 GLU A CA 1
ATOM 1579 C C . GLU A 1 197 ? -25.815 7.630 37.563 1.00 47.50 197 GLU A C 1
ATOM 1581 O O . GLU A 1 197 ? -26.430 6.596 37.802 1.00 47.50 197 GLU A O 1
ATOM 1586 N N . ALA A 1 198 ? -24.647 7.907 38.141 1.00 38.22 198 ALA A N 1
ATOM 1587 C CA . ALA A 1 198 ? -24.457 7.634 39.560 1.00 38.22 198 ALA A CA 1
ATOM 1588 C C . ALA A 1 198 ? -25.122 8.838 40.242 1.00 38.22 198 ALA A C 1
ATOM 1590 O O . ALA A 1 198 ? -24.646 9.959 40.098 1.00 38.22 198 ALA A O 1
ATOM 1591 N N . GLY A 1 199 ? -26.354 8.726 40.723 1.00 38.41 199 GLY A N 1
ATOM 1592 C CA . GLY A 1 199 ? -26.704 7.858 41.838 1.00 38.41 199 GLY A CA 1
ATOM 1593 C C . GLY A 1 199 ? -26.709 8.767 43.060 1.00 38.41 199 GLY A C 1
ATOM 1594 O O . GLY A 1 199 ? -25.654 8.996 43.645 1.00 38.41 199 GLY A O 1
ATOM 1595 N N . LYS A 1 200 ? -27.872 9.383 43.298 1.00 34.19 200 LYS A N 1
ATOM 1596 C CA . LYS A 1 200 ? -28.216 10.093 44.533 1.00 34.19 200 LYS A CA 1
ATOM 1597 C C . LYS A 1 200 ? -28.112 9.157 45.732 1.00 34.19 200 LYS A C 1
ATOM 1599 O O . LYS A 1 200 ? -28.353 7.946 45.529 1.00 34.19 200 LYS A O 1
#

Organism: NCBI:txid535907

Secondary structure (DSSP, 8-state):
--PPP-------PPS-----PPPGGGGSSHHHHHHHHHHHHHHHHHHHHSTT-HHHHHHHHHTT-GGGS-SS----------HHHHHHHHHHHHHHHHHHHHHHHHHHHHHHHHHHHHH---HHHHHHHHHHHHHHHHHHHHHHHHHS---SHHHHHHHHHHH--HHHHHHH-HHHHHHHHHHHHHHHSS----------

Foldseek 3Di:
DDDDDDDDDPDPDDDDDDQDDAPPVQVVDPVSVVQLVVLVVVLLVCLVVPNPDPSNVVSCVSNVRVVPDPPDDDDPDPDDPPQQAVQLVVLVVQLVVLVVQLVVLVVQLVVQVVVCVVVVDCSNVVSVVSNVVSVVSNVVSLVSSLPRAHQDPVSLVVNCVSQDPLVVCCVPVVVSSVSSVVNVVVNVPPPPPPPPDPDD

Radius of gyration: 25.01 Å; chains: 1; bounding box: 48×46×94 Å